Protein 5D1I (pdb70)

CATH classification: 2.60.120.10

B-factor: mean 28.15, std 14.49, range [7.66, 91.9]

Foldseek 3Di:
DLVLQLVLCCVDPVCVVPDSVLSSLQSVQWDKDKAAAFDWPDAFFAWDFKKKAWQAAKKWWWAQDPVGTDTDGMDGHSDMFPCNLPDGDTGHTIMGTRHTTMIIIGGSVSVVVSVD/DVQLVLLCVDPVCVPPDSVLSVLQVVVWDKDWAAAFDKPDAFFDKAFKKKAWQAAKKWWWAADPVGIGTDDIDGHSDMAPSSLVPTDGRHTIIGGNHTTIMTMGGNVSNVVSVVD

InterPro domains:
  IPR000595 Cyclic nucleotide-binding domain [PF00027] (35-120)
  IPR000595 Cyclic nucleotide-binding domain [PS50042] (15-134)
  IPR000595 Cyclic nucleotide-binding domain [SM00100] (15-132)
  IPR000595 Cyclic nucleotide-binding domain [cd00038] (15-128)
  IPR014710 RmlC-like jelly roll fold [G3DSA:2.60.120.10] (1-123)
  IPR018490 Cyclic nucleotide-binding domain superfamily [SSF51206] (9-145)
  IPR050397 Global Transcriptional Regulators in Environmental Response [PTHR24567] (14-134)

Secondary structure (DSSP, 8-state):
-HHHHHHHHTTSGGGTT--HHHHHHHHHHSEEEEEPTT-EEE-TT-EE-EEEEEEES-EEEEEEETTEEEEEEEE-TT-EE----SS-EE-SSEEEESS-EEEEEEEHHHHHHHT-/-HHHHHHTTSGGGTT--HHHHHHHHHHSEEEEEPTTEEEE-TT-EE-EEEEEEES-EEEEE--TT--EEEEEE-TT-EE----SS-EEPSSEEEESS-EEEEEEEHHHHHHHHT-

Radius of gyration: 17.45 Å; Cα contacts (8 Å, |Δi|>4): 545; chains: 2; bounding box: 30×38×61 Å

Organism: Brucella abortus biovar 1 (strain 9-941) (NCBI:txid262698)

Nearest PDB structures (foldseek):
  5d1i-assembly1_B  TM=9.848E-01  e=1.708E-21  Brucella abortus bv. 1 str. 9-941
  4qxk-assembly1_A  TM=8.312E-01  e=7.218E-12  Homo sapiens
  7t4v-assembly2_B  TM=8.704E-01  e=2.575E-11  Homo sapiens
  7ssb-assembly1_A  TM=8.606E-01  e=6.386E-11  Homo sapiens
  5kjy-assembly1_A  TM=8.326E-01  e=2.144E-10  Homo sapiens

Sequence (231 aa):
ALDDDIRILGTVGLFESFTPEQLRLLAFGAERLVLRAGRELFREGQSADCAYIIVTGTITLFHEGDEGRVTIRPVGPGAILGEALIAQTTRLTGAVADVETEVIRISRSIFRRILEDDDIRILGTVGLFESFTPEQLRLLAFGAERLVLRAGRELFREGQSADCAYIIVTGTITLFHEGDEGRVTIRPVGPGAILGEALIAQTTRLTGAVADVETEVIRISRSIFRRILEE

Structure (mmCIF, N/CA/C/O backbone):
data_5D1I
#
_entry.id   5D1I
#
_cell.length_a   56.096
_cell.length_b   82.911
_cell.length_c   103.918
_cell.angle_alpha   90.000
_cell.angle_beta   90.000
_cell.angle_gamma   90.000
#
_symmetry.space_group_name_H-M   'I 2 2 2'
#
loop_
_entity.id
_entity.type
_entity.pdbx_description
1 polymer 'Cyclic nucleotide-binding protein'
2 water water
#
loop_
_atom_site.group_PDB
_atom_site.id
_atom_site.type_symbol
_atom_site.label_atom_id
_atom_site.label_alt_id
_atom_site.label_comp_id
_atom_site.label_asym_id
_atom_site.label_entity_id
_atom_site.label_seq_id
_atom_site.pdbx_PDB_ins_code
_atom_site.Cartn_x
_atom_site.Cartn_y
_atom_site.Cartn_z
_atom_site.occupancy
_atom_site.B_iso_or_equiv
_atom_site.auth_seq_id
_atom_site.auth_comp_id
_atom_site.auth_asym_id
_atom_site.auth_atom_id
_atom_site.pdbx_PDB_model_num
ATOM 1 N N . ALA A 1 10 ? 27.633 56.076 29.183 1.00 32.54 2 ALA A N 1
ATOM 2 C CA . ALA A 1 10 ? 27.553 56.888 27.975 1.00 40.27 2 ALA A CA 1
ATOM 3 C C . ALA A 1 10 ? 26.175 56.793 27.328 1.00 44.53 2 ALA A C 1
ATOM 4 O O . ALA A 1 10 ? 25.525 55.749 27.385 1.00 39.89 2 ALA A O 1
ATOM 6 N N . LEU A 1 11 ? 25.741 57.891 26.716 1.00 46.08 3 LEU A N 1
ATOM 7 C CA . LEU A 1 11 ? 24.506 57.920 25.940 1.00 39.87 3 LEU A CA 1
ATOM 8 C C . LEU A 1 11 ? 24.521 56.850 24.853 1.00 38.47 3 LEU A C 1
ATOM 9 O O . LEU A 1 11 ? 23.510 56.188 24.602 1.00 36.10 3 LEU A O 1
ATOM 14 N N . ASP A 1 12 ? 25.680 56.683 24.221 1.00 31.82 4 ASP A N 1
ATOM 15 C CA . ASP A 1 12 ? 25.866 55.679 23.177 1.00 30.20 4 ASP A CA 1
ATOM 16 C C . ASP A 1 12 ? 25.648 54.270 23.720 1.00 28.33 4 ASP A C 1
ATOM 17 O O . ASP A 1 12 ? 25.130 53.395 23.021 1.00 29.39 4 ASP A O 1
ATOM 22 N N . ASP A 1 13 ? 26.055 54.055 24.966 1.00 25.40 5 ASP A N 1
ATOM 23 C CA . ASP A 1 13 ? 25.837 52.774 25.625 1.00 23.89 5 ASP A CA 1
ATOM 24 C C . ASP A 1 13 ? 24.349 52.576 25.901 1.00 22.13 5 ASP A C 1
ATOM 25 O O . ASP A 1 13 ? 23.807 51.487 25.691 1.00 24.09 5 ASP A O 1
ATOM 30 N N . ASP A 1 14 ? 23.697 53.638 26.370 1.00 22.28 6 ASP A N 1
ATOM 31 C CA . ASP A 1 14 ? 22.263 53.608 26.656 1.00 27.94 6 ASP A CA 1
ATOM 32 C C . ASP A 1 14 ? 21.454 53.230 25.424 1.00 25.77 6 ASP A C 1
ATOM 33 O O . ASP A 1 14 ? 20.592 52.352 25.478 1.00 31.53 6 ASP A O 1
ATOM 38 N N . ILE A 1 15 ? 21.736 53.907 24.317 1.00 18.43 7 ILE A N 1
ATOM 39 C CA . ILE A 1 15 ? 21.056 53.641 23.057 1.00 18.61 7 ILE A CA 1
ATOM 40 C C . ILE A 1 15 ? 21.209 52.179 22.637 1.00 25.55 7 ILE A C 1
ATOM 41 O O . ILE A 1 15 ? 20.231 51.533 22.262 1.00 22.23 7 ILE A O 1
ATOM 46 N N . ARG A 1 16 ? 22.428 51.653 22.717 1.00 32.26 8 ARG A N 1
ATOM 47 C CA . ARG A 1 16 ? 22.666 50.262 22.341 1.00 32.19 8 ARG A CA 1
ATOM 48 C C . ARG A 1 16 ? 21.856 49.314 23.216 1.00 25.89 8 ARG A C 1
ATOM 49 O O . ARG A 1 16 ? 21.231 48.379 22.717 1.00 22.21 8 ARG A O 1
ATOM 57 N N . ILE A 1 17 ? 21.867 49.566 24.521 1.00 13.18 9 ILE A N 1
ATOM 58 C CA . ILE A 1 17 ? 21.147 48.719 25.468 1.00 18.15 9 ILE A CA 1
ATOM 59 C C . ILE A 1 17 ? 19.644 48.757 25.206 1.00 18.10 9 ILE A C 1
ATOM 60 O O . ILE A 1 17 ? 18.993 47.715 25.129 1.00 15.62 9 ILE A O 1
ATOM 65 N N . LEU A 1 18 ? 19.102 49.961 25.057 1.00 12.77 10 LEU A N 1
ATOM 66 C CA . LEU A 1 18 ? 17.672 50.128 24.813 1.00 15.28 10 LEU A CA 1
ATOM 67 C C . LEU A 1 18 ? 17.251 49.469 23.506 1.00 18.61 10 LEU A C 1
ATOM 68 O O . LEU A 1 18 ? 16.117 49.017 23.369 1.00 18.88 10 LEU A O 1
ATOM 73 N N . GLY A 1 19 ? 18.175 49.412 22.552 1.00 20.30 11 GLY A N 1
ATOM 74 C CA . GLY A 1 19 ? 17.899 48.835 21.248 1.00 19.76 11 GLY A CA 1
ATOM 75 C C . GLY A 1 19 ? 17.760 47.322 21.243 1.00 18.51 11 GLY A C 1
ATOM 76 O O . GLY A 1 19 ? 17.333 46.744 20.248 1.00 21.81 11 GLY A O 1
ATOM 77 N N . THR A 1 20 ? 18.122 46.675 22.345 1.00 15.18 12 THR A N 1
ATOM 78 C CA . THR A 1 20 ? 17.976 45.225 22.454 1.00 12.10 12 THR A CA 1
ATOM 79 C C . THR A 1 20 ? 16.618 44.840 23.037 1.00 13.44 12 THR A C 1
ATOM 80 O O . THR A 1 20 ? 16.203 43.680 22.968 1.00 17.15 12 THR A O 1
ATOM 84 N N . VAL A 1 21 ? 15.932 45.814 23.619 1.00 9.90 13 VAL A N 1
ATOM 85 C CA . VAL A 1 21 ? 14.646 45.568 24.264 1.00 9.23 13 VAL A CA 1
ATOM 86 C C . VAL A 1 21 ? 13.568 45.269 23.227 1.00 11.87 13 VAL A C 1
ATOM 87 O O . VAL A 1 21 ? 13.426 45.996 22.252 1.00 11.34 13 VAL A O 1
ATOM 91 N N . GLY A 1 22 ? 12.823 44.186 23.436 1.00 14.03 14 GLY A N 1
ATOM 92 C CA . GLY A 1 22 ? 11.809 43.749 22.489 1.00 10.92 14 GLY A CA 1
ATOM 93 C C . GLY A 1 22 ? 10.814 44.819 22.081 1.00 11.33 14 GLY A C 1
ATOM 94 O O . GLY A 1 22 ? 10.482 44.960 20.901 1.00 10.97 14 GLY A O 1
ATOM 95 N N . LEU A 1 23 ? 10.344 45.588 23.054 1.00 13.73 15 LEU A N 1
ATOM 96 C CA . LEU A 1 23 ? 9.350 46.620 22.783 1.00 12.43 15 LEU A CA 1
ATOM 97 C C . LEU A 1 23 ? 9.924 47.768 21.949 1.00 15.46 15 LEU A C 1
ATOM 98 O O . LEU A 1 23 ? 9.186 48.454 21.247 1.00 16.26 15 LEU A O 1
ATOM 103 N N . PHE A 1 24 ? 11.239 47.970 22.021 1.00 10.57 16 PHE A N 1
ATOM 104 C CA . PHE A 1 24 ? 11.881 49.085 21.322 1.00 14.25 16 PHE A CA 1
ATOM 105 C C . PHE A 1 24 ? 12.568 48.616 20.046 1.00 22.61 16 PHE A C 1
ATOM 106 O O . PHE A 1 24 ? 13.274 49.392 19.399 1.00 17.14 16 PHE A O 1
ATOM 114 N N . GLU A 1 25 ? 12.342 47.350 19.693 1.00 16.18 17 GLU A N 1
ATOM 115 C CA . GLU A 1 25 ? 12.984 46.698 18.546 1.00 22.49 17 GLU A CA 1
ATOM 116 C C . GLU A 1 25 ? 12.968 47.503 17.249 1.00 24.47 17 GLU A C 1
ATOM 117 O O . GLU A 1 25 ? 13.993 47.635 16.583 1.00 24.07 17 GLU A O 1
ATOM 123 N N . SER A 1 26 ? 11.805 48.026 16.884 1.00 14.67 18 SER A N 1
ATOM 124 C CA . SER A 1 26 ? 11.647 48.665 15.582 1.00 22.95 18 SER A CA 1
ATOM 125 C C . SER A 1 26 ? 11.944 50.164 15.600 1.00 24.37 18 SER A C 1
ATOM 126 O O . SER A 1 26 ? 11.745 50.848 14.596 1.00 24.57 18 SER A O 1
ATOM 129 N N . PHE A 1 27 ? 12.419 50.671 16.733 1.00 21.38 19 PHE A N 1
ATOM 130 C CA . PHE A 1 27 ? 12.714 52.097 16.864 1.00 19.25 19 PHE A CA 1
ATOM 131 C C . PHE A 1 27 ? 13.881 52.517 15.973 1.00 17.99 19 PHE A C 1
ATOM 132 O O . PHE A 1 27 ? 14.878 51.804 15.854 1.00 17.92 19 PHE A O 1
ATOM 140 N N . THR A 1 28 ? 13.758 53.685 15.358 1.00 19.40 20 THR A N 1
ATOM 141 C CA . THR A 1 28 ? 14.869 54.280 14.626 1.00 22.12 20 THR A CA 1
ATOM 142 C C . THR A 1 28 ? 15.938 54.728 15.614 1.00 24.58 20 THR A C 1
ATOM 143 O O . THR A 1 28 ? 15.649 54.885 16.801 1.00 26.10 20 THR A O 1
ATOM 147 N N . PRO A 1 29 ? 17.178 54.934 15.138 1.00 26.52 21 PRO A N 1
ATOM 148 C CA . PRO A 1 29 ? 18.205 55.480 16.033 1.00 22.45 21 PRO A CA 1
ATOM 149 C C . PRO A 1 29 ? 17.781 56.813 16.658 1.00 24.19 21 PRO A C 1
ATOM 150 O O . PRO A 1 29 ? 18.134 57.098 17.806 1.00 23.56 21 PRO A O 1
ATOM 154 N N . GLU A 1 30 ? 17.017 57.607 15.914 1.00 27.09 22 GLU A N 1
ATOM 155 C CA . GLU A 1 30 ? 16.513 58.877 16.421 1.00 34.05 22 GLU A CA 1
ATOM 156 C C . GLU A 1 30 ? 15.519 58.657 17.561 1.00 26.57 22 GLU A C 1
ATOM 157 O O . GLU A 1 30 ? 15.534 59.386 18.553 1.00 26.73 22 GLU A O 1
ATOM 163 N N . GLN A 1 31 ? 14.662 57.650 17.419 1.00 21.36 23 GLN A N 1
ATOM 164 C CA . GLN A 1 31 ? 13.690 57.329 18.459 1.00 19.05 23 GLN A CA 1
ATOM 165 C C . GLN A 1 31 ? 14.365 56.801 19.717 1.00 17.77 23 GLN A C 1
ATOM 166 O O . GLN A 1 31 ? 13.974 57.153 20.835 1.00 18.71 23 GLN A O 1
ATOM 172 N N . LEU A 1 32 ? 15.372 55.949 19.534 1.00 17.26 24 LEU A N 1
ATOM 173 C CA . LEU A 1 32 ? 16.123 55.396 20.659 1.00 19.31 24 LEU A CA 1
ATOM 174 C C . LEU A 1 32 ? 16.831 56.503 21.432 1.00 16.64 24 LEU A C 1
ATOM 175 O O . LEU A 1 32 ? 16.928 56.456 22.659 1.00 15.84 24 LEU A O 1
ATOM 180 N N . ARG A 1 33 ? 17.323 57.495 20.699 1.00 18.15 25 ARG A N 1
ATOM 181 C CA . ARG A 1 33 ? 17.979 58.655 21.289 1.00 18.98 25 ARG A CA 1
ATOM 182 C C . ARG A 1 33 ? 17.008 59.453 22.157 1.00 21.31 25 ARG A C 1
ATOM 183 O O . ARG A 1 33 ? 17.329 59.812 23.292 1.00 19.70 25 ARG A O 1
ATOM 191 N N . LEU A 1 34 ? 15.829 59.738 21.609 1.00 21.14 26 LEU A N 1
ATOM 192 C CA . LEU A 1 34 ? 14.760 60.390 22.361 1.00 19.18 26 LEU A CA 1
ATOM 193 C C . LEU A 1 34 ? 14.464 59.630 23.643 1.00 17.64 26 LEU A C 1
ATOM 194 O O . LEU A 1 34 ? 14.329 60.217 24.718 1.00 17.72 26 LEU A O 1
ATOM 199 N N . LEU A 1 35 ? 14.365 58.312 23.509 1.00 16.43 27 LEU A N 1
ATOM 200 C CA . LEU A 1 35 ? 14.108 57.434 24.637 1.00 15.08 27 LEU A CA 1
ATOM 201 C C . LEU A 1 35 ? 15.215 57.526 25.678 1.00 17.93 27 LEU A C 1
ATOM 202 O O . LEU A 1 35 ? 14.949 57.595 26.877 1.00 16.67 27 LEU A O 1
ATOM 207 N N . ALA A 1 36 ? 16.460 57.529 25.215 1.00 15.34 28 ALA A N 1
ATOM 208 C CA . ALA A 1 36 ? 17.598 57.604 26.120 1.00 17.28 28 ALA A CA 1
ATOM 209 C C . ALA A 1 36 ? 17.614 58.941 26.855 1.00 16.37 28 ALA A C 1
ATOM 210 O O . ALA A 1 36 ? 17.961 59.000 28.032 1.00 16.34 28 ALA A O 1
ATOM 212 N N . PHE A 1 37 ? 17.216 60.005 26.164 1.00 17.50 29 PHE A N 1
ATOM 213 C CA . PHE A 1 37 ? 17.132 61.327 26.782 1.00 22.72 29 PHE A CA 1
ATOM 214 C C . PHE A 1 37 ? 15.947 61.437 27.741 1.00 22.08 29 PHE A C 1
ATOM 215 O O . PHE A 1 37 ? 16.039 62.082 28.784 1.00 18.85 29 PHE A O 1
ATOM 223 N N . GLY A 1 38 ? 14.833 60.808 27.381 1.00 17.53 30 GLY A N 1
ATOM 224 C CA . GLY A 1 38 ? 13.626 60.890 28.184 1.00 17.37 30 GLY A CA 1
ATOM 225 C C . GLY A 1 38 ? 13.711 60.017 29.417 1.00 25.08 30 GLY A C 1
ATOM 226 O O . GLY A 1 38 ? 12.999 60.228 30.398 1.00 22.07 30 GLY A O 1
ATOM 227 N N . ALA A 1 39 ? 14.597 59.030 29.359 1.00 15.43 31 ALA A N 1
ATOM 228 C CA . ALA A 1 39 ? 14.790 58.087 30.449 1.00 18.66 31 ALA A CA 1
ATOM 229 C C . ALA A 1 39 ? 15.332 58.760 31.703 1.00 21.88 31 ALA A C 1
ATOM 230 O O . ALA A 1 39 ? 15.996 59.791 31.626 1.00 21.08 31 ALA A O 1
ATOM 232 N N . GLU A 1 40 ? 15.042 58.169 32.857 1.00 17.42 32 GLU A N 1
ATOM 233 C CA . GLU A 1 40 ? 15.615 58.624 34.120 1.00 19.43 32 GLU A CA 1
ATOM 234 C C . GLU A 1 40 ? 16.658 57.624 34.611 1.00 23.30 32 GLU A C 1
ATOM 235 O O . GLU A 1 40 ? 16.406 56.419 34.642 1.00 25.59 32 GLU A O 1
ATOM 241 N N . ARG A 1 41 ? 17.831 58.127 34.984 1.00 19.41 33 ARG A N 1
ATOM 242 C CA . ARG A 1 41 ? 18.903 57.287 35.510 1.00 20.67 33 ARG A CA 1
ATOM 243 C C . ARG A 1 41 ? 18.829 57.191 37.027 1.00 22.20 33 ARG A C 1
ATOM 244 O O . ARG A 1 41 ? 18.752 58.207 37.713 1.00 18.97 33 ARG A O 1
ATOM 252 N N . LEU A 1 42 ? 18.864 55.971 37.552 1.00 17.43 34 LEU A N 1
ATOM 253 C CA . LEU A 1 42 ? 18.814 55.769 38.996 1.00 18.12 34 LEU A CA 1
ATOM 254 C C . LEU A 1 42 ? 19.982 54.925 39.477 1.00 19.41 34 LEU A C 1
ATOM 255 O O . LEU A 1 42 ? 20.298 53.896 38.886 1.00 17.98 34 LEU A O 1
ATOM 260 N N . VAL A 1 43 ? 20.621 55.361 40.556 1.00 18.39 35 VAL A N 1
ATOM 261 C CA . VAL A 1 43 ? 21.657 54.557 41.187 1.00 20.94 35 VAL A CA 1
ATOM 262 C C . VAL A 1 43 ? 21.092 53.897 42.438 1.00 26.63 35 VAL A C 1
ATOM 263 O O . VAL A 1 43 ? 20.668 54.576 43.373 1.00 27.85 35 VAL A O 1
ATOM 267 N N . LEU A 1 44 ? 21.078 52.568 42.438 1.00 18.29 36 LEU A N 1
ATOM 268 C CA . LEU A 1 44 ? 20.505 51.800 43.533 1.00 20.83 36 LEU A CA 1
ATOM 269 C C . LEU A 1 44 ? 21.594 51.242 44.431 1.00 23.84 36 LEU A C 1
ATOM 270 O O . LEU A 1 44 ? 22.456 50.493 43.973 1.00 26.49 36 LEU A O 1
ATOM 275 N N . ARG A 1 45 ? 21.556 51.604 45.708 1.00 21.55 37 ARG A N 1
ATOM 276 C CA . ARG A 1 45 ? 22.486 51.032 46.670 1.00 22.97 37 ARG A CA 1
ATOM 277 C C . ARG A 1 45 ? 22.164 49.560 46.898 1.00 22.60 37 ARG A C 1
ATOM 278 O O . ARG A 1 45 ? 21.044 49.118 46.656 1.00 21.63 37 ARG A O 1
ATOM 286 N N . ALA A 1 46 ? 23.153 48.802 47.354 1.00 23.54 38 ALA A N 1
AT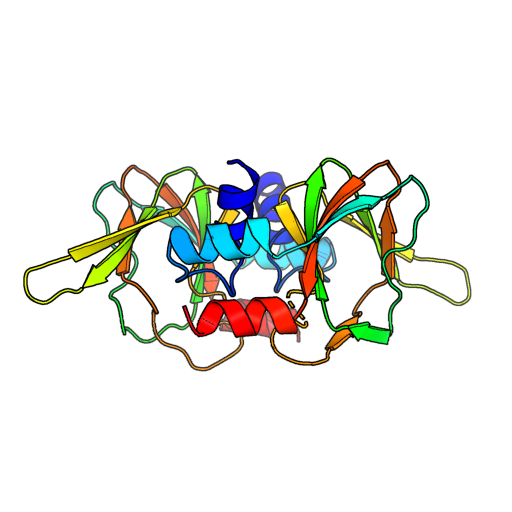OM 287 C CA . ALA A 1 46 ? 22.935 47.405 47.710 1.00 25.89 38 ALA A CA 1
ATOM 288 C C . ALA A 1 46 ? 21.845 47.296 48.771 1.00 24.49 38 ALA A C 1
ATOM 289 O O . ALA A 1 46 ? 21.839 48.043 49.751 1.00 26.07 38 ALA A O 1
ATOM 291 N N . GLY A 1 47 ? 20.910 46.378 48.561 1.00 23.63 39 GLY A N 1
ATOM 292 C CA . GLY A 1 47 ? 19.827 46.184 49.505 1.00 24.55 39 GLY A CA 1
ATOM 293 C C . GLY A 1 47 ? 18.601 47.033 49.225 1.00 24.16 39 GLY A C 1
ATOM 294 O O . GLY A 1 47 ? 17.566 46.848 49.862 1.00 27.13 39 GLY A O 1
ATOM 295 N N . ARG A 1 48 ? 18.699 47.963 48.278 1.00 22.82 40 ARG A N 1
ATOM 296 C CA . ARG A 1 48 ? 17.539 48.782 47.937 1.00 22.04 40 ARG A CA 1
ATOM 297 C C . ARG A 1 48 ? 16.519 48.011 47.114 1.00 25.29 40 ARG A C 1
ATOM 298 O O . ARG A 1 48 ? 16.861 47.316 46.154 1.00 19.19 40 ARG A O 1
ATOM 306 N N . GLU A 1 49 ? 15.256 48.148 47.488 1.00 21.60 41 GLU A N 1
ATOM 307 C CA . GLU A 1 49 ? 14.188 47.580 46.690 1.00 22.17 41 GLU A CA 1
ATOM 308 C C . GLU A 1 49 ? 13.638 48.610 45.732 1.00 23.41 41 GLU A C 1
ATOM 309 O O . GLU A 1 49 ? 13.390 49.761 46.100 1.00 25.53 41 GLU A O 1
ATOM 315 N N . LEU A 1 50 ? 13.464 48.178 44.491 1.00 23.69 42 LEU A N 1
ATOM 316 C CA . LEU A 1 50 ? 12.937 49.016 43.432 1.00 35.36 42 LEU A CA 1
ATOM 317 C C . LEU A 1 50 ? 11.429 49.170 43.593 1.00 34.92 42 LEU A C 1
ATOM 318 O O . LEU A 1 50 ? 10.878 50.257 43.427 1.00 40.58 42 LEU A O 1
ATOM 323 N N . PHE A 1 51 ? 10.774 48.067 43.932 1.00 35.60 43 PHE A N 1
ATOM 324 C CA . PHE A 1 51 ? 9.323 48.034 44.050 1.00 33.36 43 PHE A CA 1
ATOM 325 C C . PHE A 1 51 ? 8.866 46.812 44.833 1.00 30.38 43 PHE A C 1
ATOM 326 O O . PHE A 1 51 ? 9.628 45.864 45.015 1.00 28.08 43 PHE A O 1
ATOM 334 N N . ARG A 1 52 ? 7.613 46.826 45.275 1.00 30.06 44 ARG A N 1
ATOM 335 C CA . ARG A 1 52 ? 7.052 45.674 45.966 1.00 26.44 44 ARG A CA 1
ATOM 336 C C . ARG A 1 52 ? 6.243 44.816 45.001 1.00 28.86 44 ARG A C 1
ATOM 337 O O . ARG A 1 52 ? 5.588 45.331 44.100 1.00 22.27 44 ARG A O 1
ATOM 345 N N . GLU A 1 53 ? 6.318 43.503 45.184 1.00 23.33 45 GLU A N 1
ATOM 346 C CA . GLU A 1 53 ? 5.495 42.560 44.442 1.00 20.92 45 GLU A CA 1
ATOM 347 C C . GLU A 1 53 ? 4.014 42.917 44.568 1.00 26.83 45 GLU A C 1
ATOM 348 O O . GLU A 1 53 ? 3.519 43.150 45.669 1.00 20.49 45 GLU A O 1
ATOM 354 N N . GLY A 1 54 ? 3.313 42.977 43.439 1.00 19.89 46 GLY A N 1
ATOM 355 C CA . GLY A 1 54 ? 1.892 43.285 43.445 1.00 20.53 46 GLY A CA 1
ATOM 356 C C . GLY A 1 54 ? 1.585 44.771 43.403 1.00 20.42 46 GLY A C 1
ATOM 357 O O . GLY A 1 54 ? 0.427 45.170 43.308 1.00 23.68 46 GLY A O 1
ATOM 358 N N . GLN A 1 55 ? 2.625 45.592 43.472 1.00 18.58 47 GLN A N 1
ATOM 359 C CA . GLN A 1 55 ? 2.463 47.041 43.427 1.00 28.71 47 GLN A CA 1
ATOM 360 C C . GLN A 1 55 ? 2.083 47.482 42.018 1.00 34.95 47 GLN A C 1
ATOM 361 O O . GLN A 1 55 ? 2.506 46.869 41.038 1.00 28.73 47 GLN A O 1
ATOM 367 N N . SER A 1 56 ? 1.278 48.534 41.916 1.00 33.62 48 SER A N 1
ATOM 368 C CA . SER A 1 56 ? 0.905 49.065 40.612 1.00 23.19 48 SER A CA 1
ATOM 369 C C . SER A 1 56 ? 2.155 49.537 39.872 1.00 22.09 48 SER A C 1
ATOM 370 O O . SER A 1 56 ? 3.065 50.109 40.474 1.00 25.26 48 SER A O 1
ATOM 373 N N . ALA A 1 57 ? 2.202 49.280 38.569 1.00 20.54 49 ALA A N 1
ATOM 374 C CA . ALA A 1 57 ? 3.404 49.540 37.782 1.00 20.84 49 ALA A CA 1
ATOM 375 C C . ALA A 1 57 ? 3.126 50.467 36.602 1.00 21.78 49 ALA A C 1
ATOM 376 O O . ALA A 1 57 ? 2.256 50.187 35.781 1.00 19.97 49 ALA A O 1
ATOM 378 N N . ASP A 1 58 ? 3.874 51.565 36.517 1.00 20.32 50 ASP A N 1
ATOM 379 C CA . ASP A 1 58 ? 3.679 52.541 35.447 1.00 26.95 50 ASP A CA 1
ATOM 380 C C . ASP A 1 58 ? 4.979 52.839 34.711 1.00 25.36 50 ASP A C 1
ATOM 381 O O . ASP A 1 58 ? 5.076 53.816 33.966 1.00 26.03 50 ASP A O 1
ATOM 386 N N . CYS A 1 59 ? 5.984 52.001 34.930 1.00 17.61 51 CYS A N 1
ATOM 387 C CA . CYS A 1 59 ? 7.283 52.229 34.317 1.00 13.83 51 CYS A CA 1
ATOM 388 C C . CYS A 1 59 ? 8.094 50.954 34.263 1.00 12.88 51 CYS A C 1
ATOM 389 O O . CYS A 1 59 ? 7.836 50.010 35.010 1.00 13.89 51 CYS A O 1
ATOM 392 N N . ALA A 1 60 ? 9.084 50.944 33.378 1.00 13.05 52 ALA A N 1
ATOM 393 C CA . ALA A 1 60 ? 9.991 49.820 33.242 1.00 9.68 52 ALA A CA 1
ATOM 394 C C . ALA A 1 60 ? 11.396 50.237 33.634 1.00 11.85 52 ALA A C 1
ATOM 395 O O . ALA A 1 60 ? 11.779 51.398 33.478 1.00 13.29 52 ALA A O 1
ATOM 397 N N . TYR A 1 61 ? 12.155 49.281 34.151 1.00 10.48 53 TYR A N 1
ATOM 398 C CA . TYR A 1 61 ? 13.543 49.507 34.520 1.00 10.49 53 TYR A CA 1
ATOM 399 C C . TYR A 1 61 ? 14.442 48.615 33.685 1.00 16.32 53 TYR A C 1
ATOM 400 O O . TYR A 1 61 ? 14.199 47.417 33.574 1.00 14.53 53 TYR A O 1
ATOM 409 N N . ILE A 1 62 ? 15.487 49.195 33.106 1.00 10.57 54 ILE A N 1
ATOM 410 C CA . ILE A 1 62 ? 16.468 48.408 32.378 1.00 9.35 54 ILE A CA 1
ATOM 411 C C . ILE A 1 62 ? 17.791 48.506 33.113 1.00 9.93 54 ILE A C 1
ATOM 412 O O . ILE A 1 62 ? 18.254 49.604 33.422 1.00 12.15 54 ILE A O 1
ATOM 417 N N . ILE A 1 63 ? 18.386 47.358 33.415 1.00 9.93 55 ILE A N 1
ATOM 418 C CA . ILE A 1 63 ? 19.656 47.332 34.131 1.00 10.65 55 ILE A CA 1
ATOM 419 C C . ILE A 1 63 ? 20.812 47.670 33.203 1.00 15.45 55 ILE A C 1
ATOM 420 O O . ILE A 1 63 ? 20.943 47.087 32.128 1.00 11.08 55 ILE A O 1
ATOM 425 N N . VAL A 1 64 ? 21.640 48.619 33.625 1.00 14.19 56 VAL A N 1
ATOM 426 C CA . VAL A 1 64 ? 22.852 48.966 32.898 1.00 16.00 56 VAL A CA 1
ATOM 427 C C . VAL A 1 64 ? 24.050 48.256 33.519 1.00 19.77 56 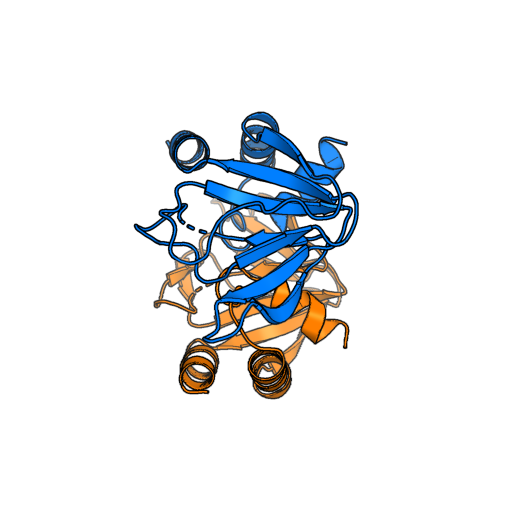VAL A C 1
ATOM 428 O O . VAL A 1 64 ? 24.753 47.500 32.851 1.00 17.83 56 VAL A O 1
ATOM 432 N N . THR A 1 65 ? 24.281 48.507 34.803 1.00 16.41 57 THR A N 1
ATOM 433 C CA . THR A 1 65 ? 25.310 47.787 35.545 1.00 17.60 57 THR A CA 1
ATOM 434 C C . THR A 1 65 ? 24.751 47.316 36.883 1.00 20.67 57 THR A C 1
ATOM 435 O O . THR A 1 65 ? 23.872 47.959 37.450 1.00 15.29 57 THR A O 1
ATOM 439 N N . GLY A 1 66 ? 25.258 46.193 37.381 1.00 19.62 58 GLY A N 1
ATOM 440 C CA . GLY A 1 66 ? 24.861 45.702 38.689 1.00 17.19 58 GLY A CA 1
ATOM 441 C C . GLY A 1 66 ? 24.069 44.410 38.650 1.00 20.42 58 GLY A C 1
ATOM 442 O O . GLY A 1 66 ? 23.927 43.781 37.600 1.00 19.36 58 GLY A O 1
ATOM 443 N N . THR A 1 67 ? 23.552 44.012 39.808 1.00 15.65 59 THR A N 1
ATOM 444 C CA . THR A 1 67 ? 22.808 42.765 39.925 1.00 15.22 59 THR A CA 1
ATOM 445 C C . THR A 1 67 ? 21.584 42.947 40.812 1.00 16.97 59 THR A C 1
ATOM 446 O O . THR A 1 67 ? 21.664 43.523 41.903 1.00 16.13 59 THR A O 1
ATOM 450 N N . ILE A 1 68 ? 20.456 42.441 40.335 1.00 14.24 60 ILE A N 1
ATOM 451 C CA . ILE A 1 68 ? 19.200 42.516 41.055 1.00 14.27 60 ILE A CA 1
ATOM 452 C C . ILE A 1 68 ? 18.637 41.113 41.238 1.00 18.71 60 ILE A C 1
ATOM 453 O O . ILE A 1 68 ? 18.554 40.344 40.282 1.00 18.30 60 ILE A O 1
ATOM 458 N N . THR A 1 69 ? 18.274 40.773 42.469 1.00 15.48 61 THR A N 1
ATOM 459 C CA . THR A 1 69 ? 17.611 39.504 42.732 1.00 15.82 61 THR A CA 1
ATOM 460 C C . THR A 1 69 ? 16.096 39.658 42.653 1.00 16.39 61 THR A C 1
ATOM 461 O O . THR A 1 69 ? 15.515 40.520 43.317 1.00 15.97 61 THR A O 1
ATOM 465 N N . LEU A 1 70 ? 15.467 38.832 41.821 1.00 14.54 62 LEU A N 1
ATOM 466 C CA . LEU A 1 70 ? 14.014 38.774 41.733 1.00 14.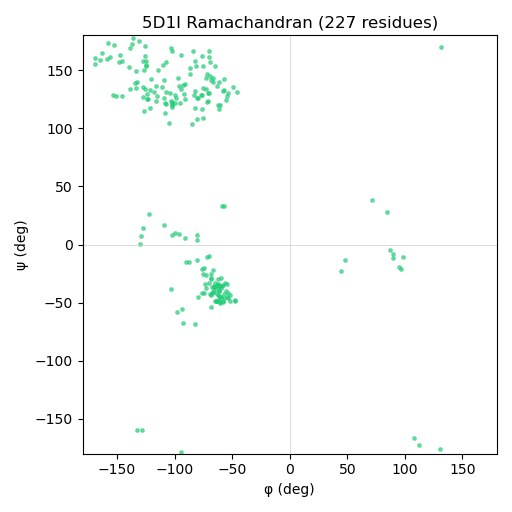24 62 LEU A CA 1
ATOM 467 C C . LEU A 1 70 ? 13.499 37.734 42.711 1.00 15.50 62 LEU A C 1
ATOM 468 O O . LEU A 1 70 ? 14.073 36.654 42.827 1.00 18.20 62 LEU A O 1
ATOM 473 N N . PHE A 1 71 ? 12.416 38.045 43.413 1.00 16.09 63 PHE A N 1
ATOM 474 C CA . PHE A 1 71 ? 11.918 37.130 44.431 1.00 17.58 63 PHE A CA 1
ATOM 475 C C . PHE A 1 71 ? 10.402 37.179 44.576 1.00 17.83 63 PHE A C 1
ATOM 476 O O . PHE A 1 71 ? 9.752 38.116 44.114 1.00 17.05 63 PHE A O 1
ATOM 484 N N . HIS A 1 72 ? 9.848 36.152 45.213 1.00 19.10 64 HIS A N 1
ATOM 485 C CA . HIS A 1 72 ? 8.436 36.137 45.569 1.00 19.82 64 HIS A CA 1
ATOM 486 C C . HIS A 1 72 ? 8.291 36.282 47.074 1.00 21.84 64 HIS A C 1
ATOM 487 O O . HIS A 1 72 ? 9.083 35.724 47.828 1.00 27.62 64 HIS A O 1
ATOM 494 N N . GLU A 1 73 ? 7.285 37.032 47.508 1.00 22.76 65 GLU A N 1
ATOM 495 C CA . GLU A 1 73 ? 7.025 37.187 48.933 1.00 32.75 65 GLU A CA 1
ATOM 496 C C . GLU A 1 73 ? 6.268 35.966 49.454 1.00 38.33 65 GLU A C 1
ATOM 497 O O . GLU A 1 73 ? 5.089 35.782 49.150 1.00 41.17 65 GLU A O 1
ATOM 503 N N . GLY A 1 74 ? 6.952 35.132 50.230 1.00 40.82 66 GLY A N 1
ATOM 504 C CA . GLY A 1 74 ? 6.376 33.887 50.710 1.00 39.32 66 GLY A CA 1
ATOM 505 C C . GLY A 1 74 ? 5.753 33.989 52.090 1.00 45.70 66 GLY A C 1
ATOM 506 O O . GLY A 1 74 ? 5.734 35.059 52.697 1.00 46.90 66 GLY A O 1
ATOM 507 N N . ASP A 1 75 ? 5.244 32.865 52.586 1.00 45.33 67 ASP A N 1
ATOM 508 C CA . ASP A 1 75 ? 4.569 32.828 53.879 1.00 59.09 67 ASP A CA 1
ATOM 509 C C . ASP A 1 75 ? 5.493 33.225 55.021 1.00 62.53 67 ASP A C 1
ATOM 510 O O . ASP A 1 75 ? 5.060 33.847 55.991 1.00 70.15 67 ASP A O 1
ATOM 515 N N . GLU A 1 76 ? 6.767 32.864 54.906 1.00 57.97 68 GLU A N 1
ATOM 516 C CA . GLU A 1 76 ? 7.727 33.140 55.971 1.00 60.25 68 GLU A CA 1
ATOM 517 C C . GLU A 1 76 ? 8.913 33.974 55.491 1.00 51.12 68 GLU A C 1
ATOM 518 O O . GLU A 1 76 ? 10.002 33.899 56.063 1.00 49.56 68 GLU A O 1
ATOM 524 N N . GLY A 1 77 ? 8.693 34.767 54.444 1.00 39.98 69 GLY A N 1
ATOM 525 C CA . GLY A 1 77 ? 9.707 35.680 53.951 1.00 33.35 69 GLY A CA 1
ATOM 526 C C . GLY A 1 77 ? 9.925 35.589 52.453 1.00 31.32 69 GLY A C 1
ATOM 527 O O . GLY A 1 77 ? 9.226 34.854 51.758 1.00 33.37 69 GLY A O 1
ATOM 528 N N . ARG A 1 78 ? 10.899 36.347 51.957 1.00 30.67 70 ARG A N 1
ATOM 529 C CA . ARG A 1 78 ? 11.274 36.304 50.549 1.00 26.83 70 ARG A CA 1
ATOM 530 C C . ARG A 1 78 ? 11.677 34.907 50.090 1.00 26.59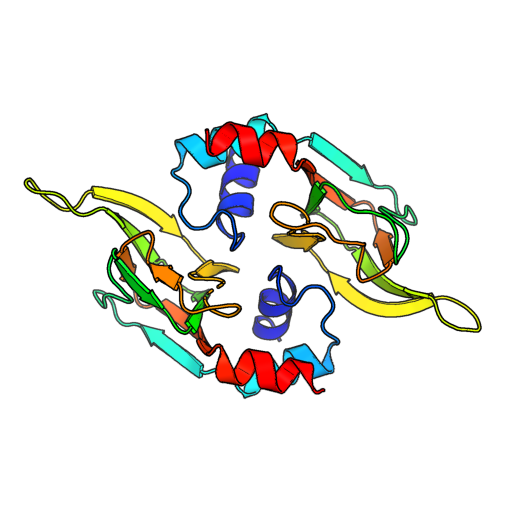 70 ARG A C 1
ATOM 531 O O . ARG A 1 78 ? 12.316 34.159 50.828 1.00 28.22 70 ARG A O 1
ATOM 539 N N . VAL A 1 79 ? 11.303 34.567 48.861 1.00 24.84 71 VAL A N 1
ATOM 540 C CA . VAL A 1 79 ? 11.801 33.361 48.215 1.00 24.55 71 VAL A CA 1
ATOM 541 C C . VAL A 1 79 ? 12.396 33.743 46.862 1.00 25.80 71 VAL A C 1
ATOM 542 O O . VAL A 1 79 ? 11.693 34.217 45.967 1.00 23.99 71 VAL A O 1
ATOM 546 N N . THR A 1 80 ? 13.702 33.546 46.732 1.00 22.88 72 THR A N 1
ATOM 547 C CA . THR A 1 80 ? 14.442 33.968 45.552 1.00 20.68 72 THR A CA 1
ATOM 548 C C . THR A 1 80 ? 13.984 33.242 44.290 1.00 26.70 72 THR A C 1
ATOM 549 O O . THR A 1 80 ? 13.755 32.033 44.304 1.00 25.89 72 THR A O 1
ATOM 553 N N . ILE A 1 81 ? 13.827 33.994 43.205 1.00 17.82 73 ILE A N 1
ATOM 554 C CA . ILE A 1 81 ? 13.570 33.408 41.896 1.00 20.14 73 ILE A CA 1
ATOM 555 C C . ILE A 1 81 ? 14.885 33.197 41.159 1.00 19.54 73 ILE A C 1
ATOM 556 O O . ILE A 1 81 ? 15.313 32.064 40.942 1.00 19.79 73 ILE A O 1
ATOM 561 N N . ARG A 1 82 ? 15.524 34.306 40.795 1.00 17.22 74 ARG A N 1
ATOM 562 C CA . ARG A 1 82 ? 16.782 34.289 40.057 1.00 18.58 74 ARG A CA 1
ATOM 563 C C . ARG A 1 82 ? 17.377 35.695 40.046 1.00 20.69 74 ARG A C 1
ATOM 564 O O . ARG A 1 82 ? 16.664 36.666 40.286 1.00 21.00 74 ARG A O 1
ATOM 572 N N . PRO A 1 83 ? 18.685 35.812 39.775 1.00 16.20 75 PRO A N 1
ATOM 573 C CA . PRO A 1 83 ? 19.280 37.145 39.612 1.00 14.51 75 PRO A CA 1
ATOM 574 C C . PRO A 1 83 ? 19.172 37.667 38.177 1.00 21.83 75 PRO A C 1
ATOM 575 O O . PRO A 1 83 ? 19.126 36.872 37.240 1.00 18.78 75 PRO A O 1
ATOM 579 N N . VAL A 1 84 ? 19.119 38.986 38.010 1.00 16.34 76 VAL A N 1
ATOM 580 C CA . VAL A 1 84 ? 19.173 39.589 36.678 1.00 11.72 76 VAL A CA 1
ATOM 581 C C . VAL A 1 84 ? 20.273 40.642 36.616 1.00 17.33 76 VAL A C 1
ATOM 582 O O . VAL A 1 84 ? 20.596 41.278 37.623 1.00 13.45 76 VAL A O 1
ATOM 586 N N . GLY A 1 85 ? 20.849 40.820 35.431 1.00 11.69 77 GLY A N 1
ATOM 587 C CA . GLY A 1 85 ? 21.964 41.733 35.255 1.00 14.98 77 GLY A CA 1
ATOM 588 C C . GLY A 1 85 ? 21.785 42.637 34.052 1.00 12.91 77 GLY A C 1
ATOM 589 O O . GLY A 1 85 ? 20.668 42.813 33.576 1.00 13.72 77 GLY A O 1
ATOM 590 N N . PRO A 1 86 ? 22.891 43.210 33.553 1.00 12.55 78 PRO A N 1
ATOM 591 C CA . PRO A 1 86 ? 22.870 44.164 32.438 1.00 11.98 78 PRO A CA 1
ATOM 592 C C . PRO A 1 86 ? 21.991 43.701 31.278 1.00 13.15 78 PRO A C 1
ATOM 593 O O . PRO A 1 86 ? 22.081 42.549 30.848 1.00 17.15 78 PRO A O 1
ATOM 597 N N . GLY A 1 87 ? 21.121 44.588 30.808 1.00 12.86 79 GLY A N 1
ATOM 598 C CA . GLY A 1 87 ? 20.258 44.279 29.686 1.00 15.57 79 GLY A CA 1
ATOM 599 C C . GLY A 1 87 ? 18.872 43.810 30.077 1.00 13.52 79 GLY A C 1
ATOM 600 O O . GLY A 1 87 ? 17.945 43.885 29.274 1.00 13.74 79 GLY A O 1
ATOM 601 N N . ALA A 1 88 ? 18.717 43.321 31.304 1.00 9.28 80 ALA A N 1
ATOM 602 C CA . ALA A 1 88 ? 17.412 42.833 31.742 1.00 10.26 80 ALA A CA 1
ATOM 603 C C . ALA A 1 88 ? 16.446 43.994 31.879 1.00 9.80 80 ALA A C 1
ATOM 604 O O . ALA A 1 88 ? 16.828 45.079 32.314 1.00 10.74 80 ALA A O 1
ATOM 606 N N . ILE A 1 89 ? 15.194 43.771 31.496 1.00 9.70 81 ILE A N 1
ATOM 607 C CA . ILE A 1 89 ? 14.171 44.782 31.682 1.00 10.31 81 ILE A CA 1
ATOM 608 C C . ILE A 1 89 ? 13.110 44.273 32.649 1.00 15.58 81 ILE A C 1
ATOM 609 O O . ILE A 1 89 ? 12.687 43.114 32.583 1.00 12.67 81 ILE A O 1
ATOM 614 N N . LEU A 1 90 ? 12.710 45.139 33.570 1.00 8.39 82 LEU A N 1
ATOM 615 C CA . LEU A 1 90 ? 11.674 44.808 34.530 1.00 8.68 82 LEU A CA 1
ATOM 616 C C . LEU A 1 90 ? 10.463 45.713 34.321 1.00 14.95 82 LEU A C 1
ATOM 617 O O . LEU A 1 90 ? 10.586 46.935 34.354 1.00 16.89 82 LEU A O 1
ATOM 622 N N . GLY A 1 91 ? 9.300 45.111 34.105 1.00 9.82 83 GLY A N 1
ATOM 623 C CA . GLY A 1 91 ? 8.072 45.865 33.930 1.00 9.08 83 GLY A CA 1
ATOM 624 C C . GLY A 1 91 ? 7.836 46.361 32.515 1.00 13.14 83 GLY A C 1
ATOM 625 O O . GLY A 1 91 ? 7.173 47.379 32.319 1.00 10.25 83 GLY A O 1
ATOM 626 N N . GLU A 1 92 ? 8.362 45.644 31.525 1.00 13.48 84 GLU A N 1
ATOM 627 C CA . GLU A 1 92 ? 8.170 46.033 30.128 1.00 10.49 84 GLU A CA 1
ATOM 628 C C . GLU A 1 92 ? 6.690 46.123 29.766 1.00 15.33 84 GLU A C 1
ATOM 629 O O . GLU A 1 92 ? 6.278 47.016 29.027 1.00 15.29 84 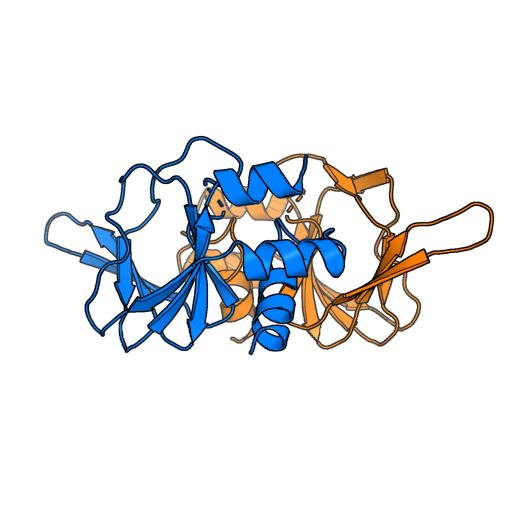GLU A O 1
ATOM 643 N N . ALA A 1 94 ? 4.286 46.989 31.587 1.00 10.01 86 ALA A N 1
ATOM 644 C CA . ALA A 1 94 ? 3.652 48.156 32.194 1.00 10.84 86 ALA A CA 1
ATOM 645 C C . ALA A 1 94 ? 3.552 49.306 31.199 1.00 11.13 86 ALA A C 1
ATOM 646 O O . ALA A 1 94 ? 2.706 50.181 31.343 1.00 14.21 86 ALA A O 1
ATOM 648 N N . LEU A 1 95 ? 4.412 49.288 30.185 1.00 10.57 87 LEU A N 1
ATOM 649 C CA . LEU A 1 95 ? 4.463 50.359 29.196 1.00 16.27 87 LEU A CA 1
ATOM 650 C C . LEU A 1 95 ? 3.293 50.301 28.225 1.00 17.87 87 LEU A C 1
ATOM 651 O O . LEU A 1 95 ? 2.969 51.299 27.576 1.00 20.17 87 LEU A O 1
ATOM 656 N N . ILE A 1 96 ? 2.659 49.135 28.116 1.00 14.97 88 ILE A N 1
ATOM 657 C CA . ILE A 1 96 ? 1.617 48.943 27.109 1.00 17.47 88 ILE A CA 1
ATOM 658 C C . ILE A 1 96 ? 0.322 48.350 27.652 1.00 16.43 88 ILE A C 1
ATOM 659 O O . ILE A 1 96 ? -0.620 48.130 26.894 1.00 14.48 88 ILE A O 1
ATOM 664 N N . ALA A 1 97 ? 0.271 48.086 28.954 1.00 12.43 89 ALA A N 1
ATOM 665 C CA . ALA A 1 97 ? -0.923 47.497 29.551 1.00 13.12 89 ALA A CA 1
ATOM 666 C C . ALA A 1 97 ? -1.015 47.810 31.036 1.00 13.49 89 ALA A C 1
ATOM 667 O O . ALA A 1 97 ? -0.025 48.181 31.660 1.00 15.81 89 ALA A O 1
ATOM 669 N N . GLN A 1 98 ? -2.210 47.674 31.599 1.00 14.55 90 GLN A N 1
ATOM 670 C CA . GLN A 1 98 ? -2.378 47.886 33.031 1.00 19.31 90 GLN A CA 1
ATOM 671 C C . GLN A 1 98 ? -1.832 46.665 33.760 1.00 18.63 90 GLN A C 1
ATOM 672 O O . GLN A 1 98 ? -2.324 45.554 33.577 1.00 21.88 90 GLN A O 1
ATOM 678 N N . THR A 1 99 ? -0.782 46.861 34.553 1.00 17.55 91 THR A N 1
ATOM 679 C CA . THR A 1 99 ? -0.101 45.733 35.182 1.00 18.14 91 THR A CA 1
ATOM 680 C C . THR A 1 99 ? 0.296 46.013 36.625 1.00 16.50 91 THR A C 1
ATOM 681 O O . THR A 1 99 ? 0.234 47.144 37.097 1.00 17.74 91 THR A O 1
ATOM 685 N N . THR A 1 100 ? 0.707 44.956 37.315 1.00 21.16 92 THR A N 1
ATOM 686 C CA . THR A 1 100 ? 1.293 45.071 38.643 1.00 23.28 92 THR A CA 1
ATOM 687 C C . THR A 1 100 ? 2.620 44.331 38.628 1.00 20.54 92 THR A C 1
ATOM 688 O O . THR A 1 100 ? 2.835 43.464 37.784 1.00 22.32 92 THR A O 1
ATOM 692 N N . ARG A 1 101 ? 3.508 44.677 39.553 1.00 17.03 93 ARG A N 1
ATOM 693 C CA . ARG A 1 101 ? 4.818 44.041 39.633 1.00 15.44 93 ARG A CA 1
ATOM 694 C C . ARG A 1 101 ? 4.694 42.543 39.895 1.00 16.48 93 ARG A C 1
ATOM 695 O O . ARG A 1 101 ? 4.186 42.126 40.937 1.00 15.28 93 ARG A O 1
ATOM 703 N N . LEU A 1 102 ? 5.157 41.739 38.941 1.00 12.64 94 LEU A N 1
ATOM 704 C CA . LEU A 1 102 ? 5.035 40.287 39.029 1.00 15.68 94 LEU A CA 1
ATOM 705 C C . LEU A 1 102 ? 5.898 39.684 40.132 1.00 13.58 94 LEU A C 1
ATOM 706 O O . LEU A 1 102 ? 5.578 38.626 40.677 1.00 20.32 94 LEU A O 1
ATOM 711 N N . THR A 1 103 ? 7.006 40.344 40.444 1.00 13.59 95 THR A N 1
ATOM 712 C CA . THR A 1 103 ? 7.911 39.865 41.486 1.00 14.17 95 THR A CA 1
ATOM 713 C C . THR A 1 103 ? 8.382 41.012 42.363 1.00 14.75 95 THR A C 1
ATOM 714 O O . THR A 1 103 ? 8.130 42.178 42.065 1.00 21.14 95 THR A O 1
ATOM 718 N N . GLY A 1 104 ? 9.079 40.676 43.441 1.00 15.80 96 GLY A N 1
ATOM 719 C CA . GLY A 1 104 ? 9.847 41.668 44.167 1.00 16.36 96 GLY A CA 1
ATOM 720 C C . GLY A 1 104 ? 11.183 41.804 43.462 1.00 15.41 96 GLY A C 1
ATOM 721 O O . GLY A 1 104 ? 11.526 40.977 42.617 1.00 15.32 96 GLY A O 1
ATOM 722 N N . ALA A 1 105 ? 11.930 42.850 43.791 1.00 15.63 97 ALA A N 1
ATOM 723 C CA . ALA A 1 105 ? 13.251 43.066 43.212 1.00 14.98 97 ALA A CA 1
ATOM 724 C C . ALA A 1 105 ? 14.113 43.876 44.165 1.00 16.06 97 ALA A C 1
ATOM 725 O O . ALA A 1 105 ? 13.697 44.931 44.633 1.00 16.62 97 ALA A O 1
ATOM 727 N N . VAL A 1 106 ? 15.312 43.378 44.448 1.00 16.53 98 VAL A N 1
ATOM 728 C CA . VAL A 1 106 ? 16.248 44.072 45.322 1.00 17.72 98 VAL A CA 1
ATOM 729 C C . VAL A 1 106 ? 17.641 44.074 44.698 1.00 17.32 98 VAL A C 1
ATOM 730 O O . VAL A 1 106 ? 18.070 43.081 44.111 1.00 16.82 98 VAL A O 1
ATOM 734 N N . ALA A 1 107 ? 18.334 45.203 44.802 1.00 17.68 99 ALA A N 1
ATOM 735 C CA . ALA A 1 107 ? 19.704 45.298 44.317 1.00 17.64 99 ALA A CA 1
ATOM 736 C C . ALA A 1 107 ? 20.642 44.517 45.225 1.00 19.06 99 ALA A C 1
ATOM 737 O O . ALA A 1 107 ? 20.703 44.778 46.425 1.00 20.56 99 ALA A O 1
ATOM 739 N N . ASP A 1 108 ? 21.365 43.559 44.652 1.00 18.78 100 ASP A N 1
ATOM 740 C CA . ASP A 1 108 ? 22.361 42.793 45.399 1.00 20.26 100 ASP A CA 1
ATOM 741 C C . ASP A 1 108 ? 23.600 43.632 45.653 1.00 22.94 100 ASP A C 1
ATOM 742 O O . ASP A 1 108 ? 24.191 43.587 46.728 1.00 22.97 100 ASP A O 1
ATOM 747 N N . VAL A 1 109 ? 24.001 44.381 44.635 1.00 23.06 101 VAL A N 1
ATOM 748 C CA . VAL A 1 109 ? 25.140 45.282 44.727 1.00 21.20 101 VAL A CA 1
ATOM 749 C C . VAL A 1 109 ? 24.705 46.632 44.181 1.00 20.38 101 VAL A C 1
ATOM 750 O O . VAL A 1 109 ? 23.578 46.760 43.692 1.00 19.12 101 VAL A O 1
ATOM 754 N N . GLU A 1 110 ? 25.578 47.634 44.261 1.00 22.59 102 GLU A N 1
ATOM 755 C CA . GLU A 1 110 ? 25.258 48.931 43.674 1.00 20.64 102 GLU A CA 1
ATOM 756 C C . GLU A 1 110 ? 24.910 48.733 42.207 1.00 18.93 102 GLU A C 1
ATOM 757 O O . GLU A 1 110 ? 25.687 48.157 41.450 1.00 21.70 102 GLU A O 1
ATOM 763 N N . THR A 1 111 ? 23.725 49.193 41.826 1.00 17.91 103 THR A N 1
ATOM 764 C CA . THR A 1 111 ? 23.155 48.879 40.521 1.00 17.47 103 THR A CA 1
ATOM 765 C C . THR A 1 111 ? 22.605 50.132 39.856 1.00 23.66 103 THR A C 1
ATOM 766 O O . THR A 1 111 ? 21.928 50.941 40.493 1.00 23.91 103 THR A O 1
ATOM 770 N N . GLU A 1 112 ? 22.910 50.294 38.575 1.00 20.38 104 GLU A N 1
ATOM 771 C CA . GLU A 1 112 ? 22.426 51.438 37.825 1.00 14.99 104 GLU A CA 1
ATOM 772 C C . GLU A 1 112 ? 21.382 51.002 36.821 1.00 14.83 104 GLU A C 1
ATOM 773 O O . GLU A 1 112 ? 21.615 50.094 36.020 1.00 16.21 104 GLU A O 1
ATOM 779 N N . VAL A 1 113 ? 20.223 51.646 36.875 1.00 14.23 105 VAL A N 1
ATOM 780 C CA . VAL A 1 113 ? 19.122 51.296 35.994 1.00 12.42 105 VAL A CA 1
ATOM 781 C C . VAL A 1 113 ? 18.624 52.504 35.213 1.00 13.51 105 VAL A C 1
ATOM 782 O O . VAL A 1 113 ? 18.776 53.649 35.637 1.00 19.94 105 VAL A O 1
ATOM 786 N N . ILE A 1 114 ? 18.034 52.224 34.061 1.00 13.54 106 ILE A N 1
ATOM 787 C CA . ILE A 1 114 ? 17.358 53.225 33.257 1.00 17.25 106 ILE A CA 1
ATOM 788 C C . ILE A 1 114 ? 15.858 53.075 33.472 1.00 17.02 106 ILE A C 1
ATOM 789 O O . ILE A 1 114 ? 15.312 51.996 33.251 1.00 14.01 106 ILE A O 1
ATOM 794 N N . ARG A 1 115 ? 15.193 54.135 33.923 1.00 13.81 107 ARG A N 1
ATOM 795 C CA . ARG A 1 115 ? 13.753 54.067 34.140 1.00 14.44 107 ARG A CA 1
ATOM 796 C C . ARG A 1 115 ? 12.983 54.698 32.990 1.00 15.85 107 ARG A C 1
ATOM 797 O O . ARG A 1 115 ? 13.168 55.872 32.675 1.00 17.38 107 ARG A O 1
ATOM 805 N N . ILE A 1 116 ? 12.116 53.909 32.370 1.00 17.24 108 ILE A N 1
ATOM 806 C CA . ILE A 1 116 ? 11.287 54.395 31.280 1.00 14.14 108 ILE A CA 1
ATOM 807 C C . ILE A 1 116 ? 9.855 54.505 31.756 1.00 15.95 108 ILE A C 1
ATOM 808 O O . ILE A 1 116 ? 9.220 53.495 32.052 1.00 19.20 108 ILE A O 1
ATOM 813 N N . SER A 1 117 ? 9.345 55.727 31.847 1.00 13.00 109 SER A N 1
ATOM 814 C CA . SER A 1 117 ? 7.950 55.911 32.211 1.00 13.57 109 SER A CA 1
ATOM 815 C C . SER A 1 117 ? 7.041 55.566 31.041 1.00 20.18 109 SER A C 1
ATOM 816 O O . SER A 1 117 ? 7.435 55.654 29.874 1.00 19.36 109 SER A O 1
ATOM 819 N N . ARG A 1 118 ? 5.818 55.169 31.360 1.00 13.60 110 ARG A N 1
ATOM 820 C CA . ARG A 1 118 ? 4.813 54.942 30.339 1.00 19.93 110 ARG A CA 1
ATOM 821 C C . ARG A 1 118 ? 4.609 56.212 29.510 1.00 14.84 110 ARG A C 1
ATOM 822 O O . ARG A 1 118 ? 4.525 56.155 28.281 1.00 18.25 110 ARG A O 1
ATOM 830 N N . SER A 1 119 ? 4.566 57.359 30.182 1.00 15.89 111 SER A N 1
ATOM 831 C CA . SER A 1 119 ? 4.315 58.632 29.505 1.00 21.90 111 SER A CA 1
ATOM 832 C C . SER A 1 119 ? 5.390 58.982 28.469 1.00 24.73 111 SER A C 1
ATOM 833 O O . SER A 1 119 ? 5.073 59.482 27.389 1.00 17.86 111 SER A O 1
ATOM 836 N N . ILE A 1 120 ? 6.653 58.720 28.793 1.00 18.18 112 ILE A 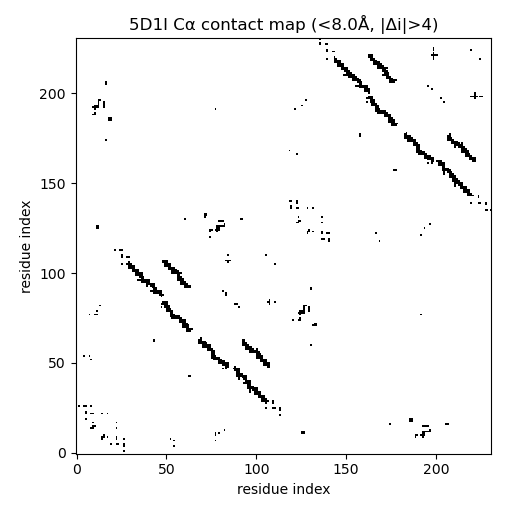N 1
ATOM 837 C CA . ILE A 1 120 ? 7.739 58.984 27.856 1.00 16.25 112 ILE A CA 1
ATOM 838 C C . ILE A 1 120 ? 7.596 58.094 26.635 1.00 15.66 112 ILE A C 1
ATOM 839 O O . ILE A 1 120 ? 7.666 58.564 25.500 1.00 19.72 112 ILE A O 1
ATOM 844 N N . PHE A 1 121 ? 7.388 56.804 26.880 1.00 18.19 113 PHE A N 1
ATOM 845 C CA . PHE A 1 121 ? 7.183 55.837 25.812 1.00 16.01 113 PHE A CA 1
ATOM 846 C C . PHE A 1 121 ? 6.052 56.272 24.890 1.00 15.06 113 PHE A C 1
ATOM 847 O O . PHE A 1 121 ? 6.184 56.229 23.665 1.00 18.42 113 PHE A O 1
ATOM 855 N N . ARG A 1 122 ? 4.950 56.714 25.488 1.00 15.70 114 ARG A N 1
ATOM 856 C CA . ARG A 1 122 ? 3.785 57.156 24.728 1.00 19.11 114 ARG A CA 1
ATOM 857 C C . ARG A 1 122 ? 4.093 58.367 23.846 1.00 22.70 114 ARG A C 1
ATOM 858 O O . ARG A 1 122 ? 3.677 58.417 22.686 1.00 20.76 114 ARG A O 1
ATOM 866 N N . ARG A 1 123 ? 4.814 59.341 24.401 1.00 22.65 115 ARG A N 1
ATOM 867 C CA . ARG A 1 123 ? 5.152 60.569 23.677 1.00 22.47 115 ARG A CA 1
ATOM 868 C C . ARG A 1 123 ? 5.970 60.280 22.424 1.00 25.94 115 ARG A C 1
ATOM 869 O O . ARG A 1 123 ? 5.819 60.948 21.404 1.00 26.60 115 ARG A O 1
ATOM 877 N N . ILE A 1 124 ? 6.844 59.285 22.506 1.00 24.16 116 ILE A N 1
ATOM 878 C CA . ILE A 1 124 ? 7.685 58.934 21.371 1.00 27.32 116 ILE A CA 1
ATOM 879 C C . ILE A 1 124 ? 6.846 58.364 20.231 1.00 32.33 116 ILE A C 1
ATOM 880 O O . ILE A 1 124 ? 7.104 58.636 19.062 1.00 34.49 116 ILE A O 1
ATOM 885 N N . LEU A 1 125 ? 5.820 57.598 20.576 1.00 32.48 117 LEU A N 1
AT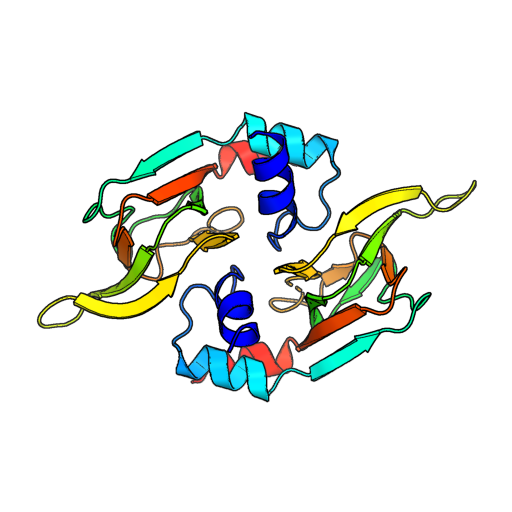OM 886 C CA . LEU A 1 125 ? 4.964 56.987 19.569 1.00 35.71 117 LEU A CA 1
ATOM 887 C C . LEU A 1 125 ? 3.929 57.970 19.022 1.00 46.89 117 LEU A C 1
ATOM 888 O O . LEU A 1 125 ? 3.084 57.601 18.208 1.00 52.89 117 LEU A O 1
ATOM 893 N N . GLU A 1 126 ? 4.002 59.219 19.471 1.00 48.18 118 GLU A N 1
ATOM 894 C CA . GLU A 1 126 ? 3.111 60.267 18.982 1.00 51.60 118 GLU A CA 1
ATOM 895 C C . GLU A 1 126 ? 3.879 61.360 18.240 1.00 47.44 118 GLU A C 1
ATOM 896 O O . GLU A 1 126 ? 4.925 61.106 17.641 1.00 48.77 118 GLU A O 1
ATOM 902 N N . ASP B 1 12 ? 24.764 28.134 29.005 1.00 56.49 4 ASP B N 1
ATOM 903 C CA . ASP B 1 12 ? 24.402 28.955 30.154 1.00 48.68 4 ASP B CA 1
ATOM 904 C C . ASP B 1 12 ? 24.127 30.401 29.757 1.00 42.94 4 ASP B C 1
ATOM 905 O O . ASP B 1 12 ? 23.277 31.065 30.351 1.00 42.44 4 ASP B O 1
ATOM 910 N N . ASP B 1 13 ? 24.847 30.890 28.754 1.00 31.96 5 ASP B N 1
ATOM 911 C CA . ASP B 1 13 ? 24.672 32.265 28.317 1.00 29.48 5 ASP B CA 1
ATOM 912 C C . ASP B 1 13 ? 23.307 32.461 27.672 1.00 29.06 5 ASP B C 1
ATOM 913 O O . ASP B 1 13 ? 22.743 33.552 27.723 1.00 24.66 5 ASP B O 1
ATOM 918 N N . ASP B 1 14 ? 22.779 31.401 27.068 1.00 28.51 6 ASP B N 1
ATOM 919 C CA . ASP B 1 14 ? 21.457 31.465 26.453 1.00 25.26 6 ASP B CA 1
ATOM 920 C C . ASP B 1 14 ? 20.395 31.676 27.523 1.00 25.59 6 ASP B C 1
ATOM 921 O O . ASP B 1 14 ? 19.450 32.435 27.324 1.00 25.37 6 ASP B O 1
ATOM 926 N N . ILE B 1 15 ? 20.567 31.010 28.660 1.00 18.76 7 ILE B N 1
ATOM 927 C CA . ILE B 1 15 ? 19.676 31.183 29.803 1.00 14.67 7 ILE B CA 1
ATOM 928 C C . ILE B 1 15 ? 19.688 32.631 30.272 1.00 19.41 7 ILE B C 1
ATOM 929 O O . ILE B 1 15 ? 18.642 33.220 30.551 1.00 20.37 7 ILE B O 1
ATOM 934 N N . ARG B 1 16 ? 20.885 33.200 30.361 1.00 15.68 8 ARG B N 1
ATOM 935 C CA . ARG B 1 16 ? 21.034 34.582 30.798 1.00 16.79 8 ARG B CA 1
ATOM 936 C C . ARG B 1 16 ? 20.314 35.521 29.843 1.00 16.53 8 ARG B C 1
ATOM 937 O O . ARG B 1 16 ? 19.559 36.399 30.264 1.00 11.75 8 ARG B O 1
ATOM 945 N N . ILE B 1 17 ? 20.539 35.331 28.549 1.00 13.07 9 ILE B N 1
ATOM 946 C CA . ILE B 1 17 ? 19.934 36.218 27.567 1.00 11.67 9 ILE B CA 1
ATOM 947 C C . ILE B 1 17 ? 18.409 36.098 27.587 1.00 10.92 9 ILE B C 1
ATOM 948 O O . ILE B 1 17 ? 17.703 37.109 27.525 1.00 18.49 9 ILE B O 1
ATOM 953 N N . LEU B 1 18 ? 17.903 34.872 27.691 1.00 11.25 10 LEU B N 1
ATOM 954 C CA . LEU B 1 18 ? 16.460 34.653 27.769 1.00 10.75 10 LEU B CA 1
ATOM 955 C C . LEU B 1 18 ? 15.856 35.376 28.972 1.00 10.08 10 LEU B C 1
ATOM 956 O O . LEU B 1 18 ? 14.741 35.893 28.905 1.00 10.51 10 LEU B O 1
ATOM 961 N N . GLY B 1 19 ? 16.610 35.426 30.063 1.00 13.67 11 GLY B N 1
ATOM 962 C CA . GLY B 1 19 ? 16.155 36.078 31.278 1.00 10.34 11 GLY B CA 1
ATOM 963 C C . GLY B 1 19 ? 16.063 37.596 31.187 1.00 14.46 11 GLY B C 1
ATOM 964 O O . GLY B 1 19 ? 15.523 38.232 32.090 1.00 15.24 11 GLY B O 1
ATOM 965 N N . THR B 1 20 ? 16.588 38.179 30.110 1.00 11.82 12 THR B N 1
ATOM 966 C CA . THR B 1 20 ? 16.509 39.627 29.917 1.00 13.39 12 THR B CA 1
ATOM 967 C C . THR B 1 20 ? 15.227 40.051 29.205 1.00 18.09 12 THR B C 1
ATOM 968 O O . THR B 1 20 ? 14.876 41.233 29.197 1.00 16.06 12 THR B O 1
ATOM 972 N N . VAL B 1 21 ? 14.543 39.089 28.594 1.00 13.03 13 VAL B N 1
ATOM 973 C CA . VAL B 1 21 ? 13.349 39.367 27.795 1.00 12.05 13 VAL B CA 1
ATOM 974 C C . VAL B 1 21 ? 12.149 39.740 28.656 1.00 10.92 13 VAL B C 1
ATOM 975 O O . VAL B 1 21 ? 11.859 39.077 29.649 1.00 13.57 13 VAL B O 1
ATOM 979 N N . GLY B 1 22 ? 11.446 40.796 28.257 1.00 13.46 14 GLY B N 1
ATOM 980 C CA . GLY B 1 22 ? 10.316 41.303 29.014 1.00 7.66 14 GLY B CA 1
ATOM 981 C C . GLY B 1 22 ? 9.260 40.279 29.386 1.00 11.88 14 GLY B C 1
ATOM 982 O O . GLY B 1 22 ? 8.850 40.198 30.546 1.00 10.02 14 GLY B O 1
ATOM 983 N N . LEU B 1 23 ? 8.820 39.491 28.411 1.00 8.05 15 LEU B N 1
ATOM 984 C CA . LEU B 1 23 ? 7.776 38.492 28.646 1.00 10.14 15 LEU B CA 1
ATOM 985 C C . LEU B 1 23 ? 8.231 37.366 29.573 1.00 10.79 15 LEU B C 1
ATOM 986 O O . LEU B 1 23 ? 7.402 36.682 30.175 1.00 11.13 15 LEU B O 1
ATOM 991 N N . PHE B 1 24 ? 9.542 37.169 29.671 1.00 8.57 16 PHE B N 1
ATOM 992 C CA . PHE B 1 24 ? 10.103 36.071 30.466 1.00 9.00 16 PHE B CA 1
ATOM 993 C C . PHE B 1 24 ? 10.580 36.580 31.823 1.00 13.53 16 PHE B C 1
ATOM 994 O O . PHE B 1 24 ? 11.257 35.860 32.558 1.00 11.88 16 PHE B O 1
ATOM 1002 N N . GLU B 1 25 ? 10.228 37.825 32.133 1.00 13.91 17 GLU B N 1
ATOM 1003 C CA . GLU B 1 25 ? 10.668 38.515 33.349 1.00 15.86 17 GLU B CA 1
ATOM 1004 C C . GLU B 1 25 ? 10.514 37.692 34.622 1.00 9.52 17 GLU B C 1
ATOM 1005 O O . GLU B 1 25 ? 11.441 37.606 35.429 1.00 19.09 17 GLU B O 1
ATOM 1011 N N . SER B 1 26 ? 9.340 37.095 34.797 1.00 9.89 18 SER B N 1
ATOM 1012 C CA . SER B 1 26 ? 9.011 36.397 36.033 1.00 15.92 18 SER B CA 1
ATOM 1013 C C . SER B 1 26 ? 9.252 34.894 35.951 1.00 19.59 18 SER B C 1
ATOM 1014 O O . SER B 1 26 ? 8.850 34.155 36.847 1.00 18.91 18 SER B O 1
ATOM 1017 N N . PHE B 1 27 ? 9.893 34.439 34.877 1.00 17.84 19 PHE B N 1
ATOM 1018 C CA . PHE B 1 27 ? 10.146 33.011 34.715 1.00 11.71 19 PHE B CA 1
ATOM 1019 C C . PHE B 1 27 ? 11.117 32.492 35.767 1.00 12.53 19 PHE B C 1
ATOM 1020 O O . PHE B 1 27 ? 12.057 33.177 36.168 1.00 15.11 19 PHE B O 1
ATOM 1028 N N . THR B 1 28 ? 10.869 31.269 36.210 1.00 16.80 20 THR B N 1
ATOM 1029 C CA . THR B 1 28 ? 11.773 30.569 37.104 1.00 16.72 20 THR B CA 1
ATOM 1030 C C . THR B 1 28 ? 12.965 30.069 36.299 1.00 17.47 20 THR B C 1
ATOM 1031 O O . THR B 1 28 ? 12.892 30.006 35.069 1.00 15.97 20 THR B O 1
ATOM 1035 N N . PRO B 1 29 ? 14.070 29.722 36.978 1.00 19.66 21 PRO B N 1
ATOM 1036 C CA . PRO B 1 29 ? 15.191 29.110 36.255 1.00 22.77 21 PRO B CA 1
ATOM 1037 C C . PRO B 1 29 ? 14.768 27.883 35.452 1.00 18.92 21 PRO B C 1
ATOM 1038 O O . PRO B 1 29 ? 15.310 27.642 34.373 1.00 18.42 21 PRO B O 1
ATOM 1042 N N . GLU B 1 30 ? 13.798 27.132 35.965 1.00 19.96 22 GLU B N 1
ATOM 1043 C CA . GLU B 1 30 ? 13.324 25.937 35.285 1.00 24.00 22 GLU B CA 1
ATOM 1044 C C . GLU B 1 30 ? 12.596 26.297 34.001 1.00 20.06 22 GLU B C 1
ATOM 1045 O O . GLU B 1 30 ? 12.806 25.663 32.970 1.00 17.26 22 GLU B O 1
ATOM 1051 N N . GLN B 1 31 ? 11.743 27.317 34.065 1.00 15.86 23 GLN B N 1
ATOM 1052 C CA . GLN B 1 31 ? 11.030 27.782 32.878 1.00 16.99 23 GLN B CA 1
ATOM 1053 C C . GLN B 1 31 ? 12.000 28.278 31.810 1.00 14.30 23 GLN B C 1
ATOM 1054 O O . GLN B 1 31 ? 11.800 28.036 30.619 1.00 15.36 23 GLN B O 1
ATOM 1060 N N . LEU B 1 32 ? 13.051 28.972 32.236 1.00 13.96 24 LEU B N 1
ATOM 1061 C CA . LEU B 1 32 ? 14.049 29.475 31.297 1.00 13.55 24 LEU B CA 1
ATOM 1062 C C . LEU B 1 32 ? 14.793 28.327 30.626 1.00 14.63 24 LEU B C 1
ATOM 1063 O O . LEU B 1 32 ? 15.126 28.400 29.443 1.00 15.37 24 LEU B O 1
ATOM 1068 N N . ARG B 1 33 ? 15.042 27.263 31.382 1.00 15.80 25 ARG B N 1
ATOM 1069 C CA . ARG B 1 33 ? 15.687 26.072 30.836 1.00 22.37 25 ARG B CA 1
ATOM 1070 C C . ARG B 1 33 ? 14.814 25.410 29.768 1.00 19.19 25 ARG B C 1
ATOM 1071 O O . ARG B 1 33 ? 15.290 25.089 28.676 1.00 18.53 25 ARG B O 1
ATOM 1079 N N . LEU B 1 34 ? 13.537 25.215 30.090 1.00 20.05 26 LEU B N 1
ATOM 1080 C CA . LEU B 1 34 ? 12.575 24.660 29.140 1.00 17.64 26 LEU B CA 1
ATOM 1081 C C . LEU B 1 34 ? 12.568 25.462 27.855 1.00 19.37 26 LEU B C 1
ATOM 1082 O O . LEU B 1 34 ? 12.502 24.912 26.755 1.00 20.88 26 LEU B O 1
ATOM 1087 N N . LEU B 1 35 ? 12.626 26.776 28.017 1.00 15.50 27 LEU B N 1
ATOM 1088 C CA . LEU B 1 35 ? 12.685 27.699 26.904 1.00 14.77 27 LEU B CA 1
ATOM 1089 C C . LEU B 1 35 ? 13.930 27.450 26.062 1.00 16.72 27 LEU B C 1
ATOM 1090 O O . LEU B 1 35 ? 13.848 27.323 24.844 1.00 19.82 27 LEU B O 1
ATOM 1095 N N . ALA B 1 36 ? 15.083 27.380 26.722 1.00 15.73 28 ALA B N 1
ATOM 1096 C CA . ALA B 1 36 ? 16.348 27.172 26.033 1.00 18.14 28 ALA B CA 1
ATOM 1097 C C . ALA B 1 36 ? 16.376 25.826 25.310 1.00 25.46 28 ALA B C 1
ATOM 1098 O O . ALA B 1 36 ? 16.971 25.696 24.240 1.00 23.01 28 ALA B O 1
ATOM 1100 N N . PHE B 1 37 ? 15.725 24.831 25.903 1.00 22.54 29 PHE B N 1
ATOM 1101 C CA . PHE B 1 37 ? 15.651 23.495 25.318 1.00 25.99 29 PHE B CA 1
ATOM 1102 C C . PHE B 1 37 ? 14.598 23.406 24.217 1.00 20.46 29 PHE B C 1
ATOM 1103 O O . PHE B 1 37 ? 14.846 22.838 23.153 1.00 21.66 29 PHE B O 1
ATOM 1111 N N . GLY B 1 38 ? 13.424 23.966 24.481 1.00 19.36 30 GLY B N 1
ATOM 1112 C CA . GLY B 1 38 ? 12.307 23.877 23.559 1.00 19.54 30 GLY B CA 1
ATOM 1113 C C . GLY B 1 38 ? 12.449 24.748 22.327 1.00 19.36 30 GLY B C 1
ATOM 1114 O O . GLY B 1 38 ? 11.996 24.379 21.245 1.00 25.65 30 GLY B O 1
ATOM 1115 N N . ALA B 1 39 ? 13.073 25.910 22.489 1.00 19.80 31 ALA B N 1
ATOM 1116 C CA . ALA B 1 39 ? 13.271 26.826 21.373 1.00 21.57 31 ALA B CA 1
ATOM 1117 C C . ALA B 1 39 ? 14.295 26.270 20.394 1.00 22.84 31 ALA B C 1
ATOM 1118 O O . ALA B 1 39 ? 15.019 25.325 20.706 1.00 22.21 31 ALA B O 1
ATOM 1120 N N . GLU B 1 40 ? 14.350 26.865 19.209 1.00 22.32 32 GLU B N 1
ATOM 1121 C CA . GLU B 1 40 ? 15.179 26.350 18.128 1.00 24.96 32 GLU B CA 1
ATOM 1122 C C . GLU B 1 40 ? 16.453 27.172 17.963 1.00 29.02 32 GLU B C 1
ATOM 1123 O O . GLU B 1 40 ?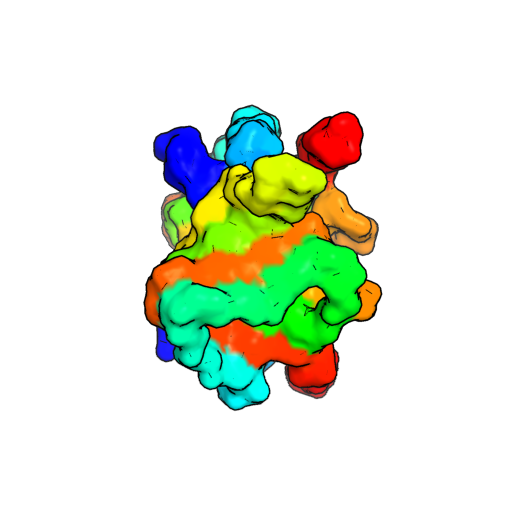 16.394 28.387 17.779 1.00 24.57 32 GLU B O 1
ATOM 1129 N N . ARG B 1 41 ? 17.603 26.509 18.048 1.00 26.73 33 ARG B N 1
ATOM 1130 C CA . ARG B 1 41 ? 18.875 27.161 17.765 1.00 28.98 33 ARG B CA 1
ATOM 1131 C C . ARG B 1 41 ? 19.073 27.224 16.258 1.00 30.24 33 ARG B C 1
ATOM 1132 O O . ARG B 1 41 ? 18.984 26.207 15.572 1.00 27.70 33 ARG B O 1
ATOM 1140 N N . LEU B 1 42 ? 19.324 28.420 15.739 1.00 26.33 34 LEU B N 1
ATOM 1141 C CA . LEU B 1 42 ? 19.501 28.593 14.304 1.00 30.73 34 LEU B CA 1
ATOM 1142 C C . LEU B 1 42 ? 20.792 29.319 13.975 1.00 27.85 34 LEU B C 1
ATOM 1143 O O . LEU B 1 42 ? 21.140 30.312 14.613 1.00 28.86 34 LEU B O 1
ATOM 1148 N N . VAL B 1 43 ? 21.501 28.812 12.976 1.00 35.25 35 VAL B N 1
ATOM 1149 C CA . VAL B 1 43 ? 22.638 29.519 12.413 1.00 33.20 35 VAL B CA 1
ATOM 1150 C C . VAL B 1 43 ? 22.227 30.102 11.071 1.00 31.71 35 VAL B C 1
ATOM 1151 O O . VAL B 1 43 ? 22.096 29.376 10.084 1.00 37.81 35 VAL B O 1
ATOM 1155 N N . LEU B 1 44 ? 21.995 31.410 11.045 1.00 29.38 36 LEU B N 1
ATOM 1156 C CA . LEU B 1 44 ? 21.607 32.094 9.818 1.00 30.46 36 LEU B CA 1
ATOM 1157 C C . LEU B 1 44 ? 22.841 32.431 8.998 1.00 38.08 36 LEU B C 1
ATOM 1158 O O . LEU B 1 44 ? 23.786 33.024 9.513 1.00 44.04 36 LEU B O 1
ATOM 1163 N N . ARG B 1 45 ? 22.839 32.055 7.723 1.00 40.35 37 ARG B N 1
ATOM 1164 C CA . ARG B 1 45 ? 23.976 32.356 6.865 1.00 40.35 37 ARG B CA 1
ATOM 1165 C C . ARG B 1 45 ? 23.886 33.781 6.333 1.00 37.37 37 ARG B C 1
ATOM 1166 O O . ARG B 1 45 ? 22.804 34.374 6.298 1.00 36.12 37 ARG B O 1
ATOM 1174 N N . ALA B 1 46 ? 25.031 34.326 5.932 1.00 39.73 38 ALA B N 1
ATOM 1175 C CA . ALA B 1 46 ? 25.100 35.683 5.406 1.00 39.36 38 ALA B CA 1
ATOM 1176 C C . ALA B 1 46 ? 24.138 35.862 4.242 1.00 40.62 38 ALA B C 1
ATOM 1177 O O . ALA B 1 46 ? 24.133 35.069 3.306 1.00 42.90 38 ALA B O 1
ATOM 1179 N N . GLY B 1 47 ? 23.308 36.895 4.321 1.00 39.28 39 GLY B N 1
ATOM 1180 C CA . GLY B 1 47 ? 22.375 37.201 3.256 1.00 41.97 39 GLY B CA 1
ATOM 1181 C C . GLY B 1 47 ? 20.968 36.687 3.488 1.00 47.36 39 GLY B C 1
ATOM 1182 O O . GLY B 1 47 ? 20.046 37.054 2.757 1.00 50.91 39 GLY B O 1
ATOM 1183 N N . ARG B 1 48 ? 20.788 35.842 4.500 1.00 41.78 40 ARG B N 1
ATOM 1184 C CA . ARG B 1 48 ? 19.467 35.281 4.758 1.00 36.00 40 ARG B CA 1
ATOM 1185 C C . ARG B 1 48 ? 18.502 36.319 5.310 1.00 45.88 40 ARG B C 1
ATOM 1186 O O . ARG B 1 48 ? 18.762 36.953 6.337 1.00 40.96 40 ARG B O 1
ATOM 1194 N N . GLU B 1 49 ? 17.380 36.478 4.618 1.00 38.61 41 GLU B N 1
ATOM 1195 C CA . GLU B 1 49 ? 16.316 37.350 5.082 1.00 46.47 41 GLU B CA 1
ATOM 1196 C C . GLU B 1 49 ? 15.458 36.613 6.101 1.00 49.05 41 GLU B C 1
ATOM 1197 O O . GLU B 1 49 ? 14.838 35.596 5.783 1.00 56.50 41 GLU B O 1
ATOM 1203 N N . LEU B 1 50 ? 15.433 37.121 7.328 1.00 34.75 42 LEU B N 1
ATOM 1204 C CA . LEU B 1 50 ? 14.622 36.527 8.381 1.00 38.34 42 LEU B CA 1
ATOM 1205 C C . LEU B 1 50 ? 13.137 36.707 8.108 1.00 33.90 42 LEU B C 1
ATOM 1206 O O . LEU B 1 50 ? 12.371 35.745 8.123 1.00 32.77 42 LEU B O 1
ATOM 1211 N N . PHE B 1 51 ? 12.737 37.954 7.881 1.00 28.80 43 PHE B N 1
ATOM 1212 C CA . PHE B 1 51 ? 11.349 38.272 7.591 1.00 31.35 43 PHE B CA 1
ATOM 1213 C C . PHE B 1 51 ? 11.244 39.595 6.854 1.00 36.86 43 PHE B C 1
ATOM 1214 O O . PHE B 1 51 ? 12.239 40.303 6.683 1.00 27.87 43 PHE B O 1
ATOM 1222 N N . ARG B 1 52 ? 10.032 39.920 6.416 1.00 33.26 44 ARG B N 1
ATOM 1223 C CA . ARG B 1 52 ? 9.780 41.177 5.730 1.00 29.22 44 ARG B CA 1
ATOM 1224 C C . ARG B 1 52 ? 8.676 41.982 6.393 1.00 35.79 44 ARG B C 1
ATOM 1225 O O . ARG B 1 52 ? 7.839 41.446 7.118 1.00 46.82 44 ARG B O 1
ATOM 1233 N N . GLU B 1 53 ? 8.695 43.281 6.126 1.00 36.24 45 GLU B N 1
ATOM 1234 C CA . GLU B 1 53 ? 7.712 44.203 6.658 1.00 33.07 45 GLU B CA 1
ATOM 1235 C C . GLU B 1 53 ? 6.304 43.779 6.248 1.00 32.63 45 GLU B C 1
ATOM 1236 O O . GLU B 1 53 ? 6.060 43.460 5.088 1.00 34.61 45 GLU B O 1
ATOM 1242 N N . GLY B 1 54 ? 5.390 43.748 7.212 1.00 37.15 46 GLY B N 1
ATOM 1243 C CA . GLY B 1 54 ? 3.999 43.447 6.927 1.00 37.37 46 GLY B CA 1
ATOM 1244 C C . GLY B 1 54 ? 3.662 41.970 6.984 1.00 36.98 46 GLY B C 1
ATOM 1245 O O . GLY B 1 54 ? 2.492 41.592 6.969 1.00 35.32 46 GLY B O 1
ATOM 1246 N N . GLN B 1 55 ? 4.691 41.134 7.045 1.00 39.66 47 GLN B N 1
ATOM 1247 C CA . GLN B 1 55 ? 4.514 39.689 7.150 1.00 41.44 47 GLN B CA 1
ATOM 1248 C C . GLN B 1 55 ? 3.946 39.311 8.523 1.00 32.31 47 GLN B C 1
ATOM 1249 O O . GLN B 1 55 ? 4.252 39.957 9.528 1.00 24.90 47 GLN B O 1
ATOM 1255 N N . SER B 1 56 ? 3.101 38.284 8.562 1.00 31.03 48 SER B N 1
ATOM 1256 C CA . SER B 1 56 ? 2.530 37.823 9.828 1.00 31.75 48 SER B CA 1
ATOM 1257 C C . SER B 1 56 ? 3.586 37.095 10.650 1.00 28.54 48 SER B C 1
ATOM 1258 O O . SER B 1 56 ? 4.425 36.379 10.103 1.00 30.05 48 SER B O 1
ATOM 1261 N N . ALA B 1 57 ? 3.537 37.276 11.966 1.00 22.78 49 ALA B N 1
ATOM 1262 C CA . ALA B 1 57 ? 4.578 36.758 12.846 1.00 21.34 49 ALA B CA 1
ATOM 1263 C C . ALA B 1 57 ? 4.026 35.798 13.897 1.00 21.92 49 ALA B C 1
ATOM 1264 O O . ALA B 1 57 ? 3.023 36.083 14.548 1.00 18.28 49 ALA B O 1
ATOM 1266 N N . ASP B 1 58 ? 4.692 34.662 14.062 1.00 19.78 50 ASP B N 1
ATOM 1267 C CA . ASP B 1 58 ? 4.293 33.693 15.070 1.00 26.24 50 ASP B CA 1
ATOM 1268 C C . ASP B 1 58 ? 5.483 33.296 15.934 1.00 22.39 50 ASP B C 1
ATOM 1269 O O . ASP B 1 58 ? 5.386 32.393 16.764 1.00 20.56 50 ASP B O 1
ATOM 1274 N N . CYS B 1 59 ? 6.608 33.975 15.744 1.00 19.02 51 CYS B N 1
ATOM 1275 C CA . CYS B 1 59 ? 7.788 33.669 16.532 1.00 16.13 51 CYS B CA 1
ATOM 1276 C C . CYS B 1 59 ? 8.655 34.891 16.784 1.00 21.14 51 CYS B C 1
ATOM 1277 O O . CYS B 1 59 ? 8.607 35.880 16.043 1.00 15.61 51 CYS B O 1
ATOM 1280 N N . ALA B 1 60 ? 9.444 34.803 17.850 1.00 14.33 52 ALA B N 1
ATOM 1281 C CA . ALA B 1 60 ? 10.434 35.809 18.183 1.00 13.66 52 ALA B CA 1
ATOM 1282 C C . ALA B 1 60 ? 11.837 35.247 17.959 1.00 14.74 52 ALA B C 1
ATOM 1283 O O . ALA B 1 60 ? 12.043 34.032 17.998 1.00 15.30 52 ALA B O 1
ATOM 1285 N N . TYR B 1 61 ? 12.794 36.129 17.700 1.00 14.26 53 TYR B N 1
ATOM 1286 C CA . TYR B 1 61 ? 14.183 35.719 17.557 1.00 14.89 53 TYR B CA 1
ATOM 1287 C C . TYR B 1 61 ? 15.041 36.431 18.584 1.00 20.94 53 TYR B C 1
ATOM 1288 O O . TYR B 1 61 ? 14.827 37.605 18.883 1.00 15.99 53 TYR B O 1
ATOM 1297 N N . ILE B 1 62 ? 16.021 35.718 19.120 1.00 16.42 54 ILE B N 1
ATOM 1298 C CA . ILE B 1 62 ? 16.980 36.333 20.017 1.00 13.60 54 ILE B CA 1
ATOM 1299 C C . ILE B 1 62 ? 18.389 36.125 19.486 1.00 14.78 54 ILE B C 1
ATOM 1300 O O . ILE B 1 62 ? 18.796 34.997 19.222 1.00 15.72 54 ILE B O 1
ATOM 1305 N N . ILE B 1 63 ? 19.132 37.213 19.314 1.00 14.90 55 ILE B N 1
ATOM 1306 C CA . ILE B 1 63 ? 20.470 37.103 18.746 1.00 16.24 55 ILE B CA 1
ATOM 1307 C C . ILE B 1 63 ? 21.476 36.665 19.798 1.00 21.14 55 ILE B C 1
ATOM 1308 O O . ILE B 1 63 ? 21.580 37.274 20.864 1.00 17.56 55 ILE B O 1
ATOM 1313 N N . VAL B 1 64 ? 22.205 35.597 19.493 1.00 17.47 56 VAL B N 1
ATOM 1314 C CA . VAL B 1 64 ? 23.278 35.121 20.351 1.00 23.77 56 VAL B CA 1
ATOM 1315 C C . VAL B 1 64 ? 24.603 35.714 19.888 1.00 19.38 56 VAL B C 1
ATOM 1316 O O . VAL B 1 64 ? 25.316 36.345 20.664 1.00 29.01 56 VAL B O 1
ATOM 1320 N N . THR B 1 65 ? 24.929 35.500 18.617 1.00 20.58 57 THR B N 1
ATOM 1321 C CA . THR B 1 65 ? 26.121 36.077 18.008 1.00 26.69 57 THR B CA 1
ATOM 1322 C C . THR B 1 65 ? 25.802 36.538 16.594 1.00 27.67 57 THR B C 1
ATOM 1323 O O . THR B 1 65 ? 24.917 35.988 15.947 1.00 30.21 57 THR B O 1
ATOM 1327 N N . GLY B 1 66 ? 26.530 37.539 16.112 1.00 30.93 58 GLY B N 1
ATOM 1328 C CA . GLY B 1 66 ? 26.347 38.020 14.754 1.00 26.46 58 GLY B CA 1
ATOM 1329 C C . GLY B 1 66 ? 25.671 39.375 14.700 1.00 25.73 58 GLY B C 1
ATOM 1330 O O . GLY B 1 66 ? 25.556 40.061 15.715 1.00 26.43 58 GLY B O 1
ATOM 1331 N N . THR B 1 67 ? 25.220 39.764 13.513 1.00 32.95 59 THR B N 1
ATOM 1332 C CA . THR B 1 67 ? 24.571 41.055 13.341 1.00 38.88 59 THR B CA 1
ATOM 1333 C C . THR B 1 67 ? 23.461 40.993 12.298 1.00 37.69 59 THR B C 1
ATOM 1334 O O . THR B 1 67 ? 23.672 40.539 11.172 1.00 37.52 59 THR B O 1
ATOM 1338 N N . ILE B 1 68 ? 22.278 41.453 12.689 1.00 30.45 60 ILE B N 1
ATOM 1339 C CA . ILE B 1 68 ? 21.135 41.525 11.790 1.00 25.95 60 ILE B CA 1
ATOM 1340 C C . ILE B 1 68 ? 20.806 42.981 11.486 1.00 25.81 60 ILE B C 1
ATOM 1341 O O . ILE B 1 68 ? 20.794 43.817 12.386 1.00 30.67 60 ILE B O 1
ATOM 1346 N N . THR B 1 69 ? 20.557 43.287 10.216 1.00 25.53 61 THR B N 1
ATOM 1347 C CA . THR B 1 69 ? 20.174 44.637 9.828 1.00 25.97 61 THR B CA 1
ATOM 1348 C C . THR B 1 69 ? 18.668 44.760 9.662 1.00 27.25 61 THR B C 1
ATOM 1349 O O . THR B 1 69 ? 18.047 43.987 8.936 1.00 29.41 61 THR B O 1
ATOM 1353 N N . LEU B 1 70 ? 18.087 45.735 10.352 1.00 24.12 62 LEU B N 1
ATOM 1354 C CA . LEU B 1 70 ? 16.667 46.037 10.239 1.00 23.70 62 LEU B CA 1
ATOM 1355 C C . LEU B 1 70 ? 16.503 47.105 9.177 1.00 25.57 62 LEU B C 1
ATOM 1356 O O . LEU B 1 70 ? 17.274 48.062 9.134 1.00 27.37 62 LEU B O 1
ATOM 1361 N N . PHE B 1 71 ? 15.505 46.949 8.318 1.00 28.29 63 PHE B N 1
ATOM 1362 C CA . PHE B 1 71 ? 15.351 47.876 7.211 1.00 32.41 63 PHE B CA 1
ATOM 1363 C C . PHE B 1 71 ? 13.904 48.129 6.842 1.00 36.57 63 PHE B C 1
ATOM 1364 O O . PHE B 1 71 ? 13.017 47.329 7.146 1.00 37.84 63 PHE B O 1
ATOM 1372 N N . HIS B 1 72 ? 13.678 49.263 6.191 1.00 41.20 64 HIS B N 1
ATOM 1373 C CA . HIS B 1 72 ? 12.433 49.501 5.489 1.00 42.70 64 HIS B CA 1
ATOM 1374 C C . HIS B 1 72 ? 12.687 49.419 4.003 1.00 53.93 64 HIS B C 1
ATOM 1375 O O . HIS B 1 72 ? 13.814 49.597 3.533 1.00 53.47 64 HIS B O 1
ATOM 1382 N N . GLU B 1 73 ? 11.624 49.146 3.268 1.00 55.51 65 GLU B N 1
ATOM 1383 C CA . GLU B 1 73 ? 11.713 49.001 1.835 1.00 60.89 65 GLU B CA 1
ATOM 1384 C C . GLU B 1 73 ? 11.192 50.277 1.197 1.00 62.46 65 GLU B C 1
ATOM 1385 O O . GLU B 1 73 ? 10.580 51.105 1.871 1.00 64.61 65 GLU B O 1
ATOM 1386 N N . GLY B 1 74 ? 11.448 50.453 -0.091 1.00 63.64 66 GLY B N 1
ATOM 1387 C CA . GLY B 1 74 ? 11.022 51.667 -0.754 1.00 62.41 66 GLY B CA 1
ATOM 1388 C C . GLY B 1 74 ? 11.060 51.583 -2.260 1.00 63.83 66 GLY B C 1
ATOM 1389 O O . GLY B 1 74 ? 11.768 50.753 -2.832 1.00 61.29 66 GLY B O 1
ATOM 1390 N N . ASP B 1 75 ? 10.295 52.461 -2.899 1.00 69.66 67 ASP B N 1
ATOM 1391 C CA . ASP B 1 75 ? 10.191 52.502 -4.350 1.00 65.24 67 ASP B CA 1
ATOM 1392 C C . ASP B 1 75 ? 11.543 52.748 -5.012 1.00 64.42 67 ASP B C 1
ATOM 1393 O O . ASP B 1 75 ? 11.784 52.309 -6.135 1.00 65.24 67 ASP B O 1
ATOM 1394 N N . GLU B 1 76 ? 12.428 53.449 -4.311 1.00 68.94 68 GLU B N 1
ATOM 1395 C CA . GLU B 1 76 ? 13.737 53.795 -4.861 1.00 68.87 68 GLU B CA 1
ATOM 1396 C C . GLU B 1 76 ? 14.863 53.022 -4.180 1.00 64.77 68 GLU B C 1
ATOM 1397 O O . GLU B 1 76 ? 16.033 53.392 -4.286 1.00 63.18 68 GLU B O 1
ATOM 1398 N N . GLY B 1 77 ? 14.504 51.951 -3.478 1.00 62.53 69 GLY B N 1
ATOM 1399 C CA . GLY B 1 77 ? 15.486 51.122 -2.804 1.00 61.66 69 GLY B CA 1
ATOM 1400 C C . GLY B 1 77 ? 15.152 50.800 -1.357 1.00 63.37 69 GLY B C 1
ATOM 1401 O O . GLY B 1 77 ? 14.224 51.358 -0.773 1.00 62.95 69 GLY B O 1
ATOM 1402 N N . ARG B 1 78 ? 15.927 49.886 -0.784 1.00 63.01 70 ARG B N 1
ATOM 1403 C CA . ARG B 1 78 ? 15.765 49.462 0.601 1.00 58.24 70 ARG B CA 1
ATOM 1404 C C . ARG B 1 78 ? 16.446 50.442 1.554 1.00 59.99 70 ARG B C 1
ATOM 1405 O O . ARG B 1 78 ? 17.596 50.821 1.341 1.00 68.34 70 ARG B O 1
ATOM 1413 N N . VAL B 1 79 ? 15.737 50.853 2.602 1.00 55.65 71 VAL B N 1
ATOM 1414 C CA . VAL B 1 79 ? 16.280 51.828 3.547 1.00 46.74 71 VAL B CA 1
ATOM 1415 C C . VAL B 1 79 ? 16.653 51.184 4.880 1.00 41.47 71 VAL B C 1
ATOM 1416 O O . VAL B 1 79 ? 15.806 50.601 5.557 1.00 41.22 71 VAL B O 1
ATOM 1420 N N . THR B 1 80 ? 17.924 51.300 5.252 1.00 38.03 72 THR B N 1
ATOM 1421 C CA . THR B 1 80 ? 18.421 50.711 6.492 1.00 36.75 72 THR B CA 1
ATOM 1422 C C . THR B 1 80 ? 17.997 51.514 7.716 1.00 42.24 72 THR B C 1
ATOM 1423 O O . THR B 1 80 ? 18.189 52.727 7.773 1.00 46.51 72 THR B O 1
ATOM 1427 N N . ILE B 1 81 ? 17.415 50.829 8.694 1.00 38.78 73 ILE B N 1
ATOM 1428 C CA . ILE B 1 81 ? 17.088 51.452 9.967 1.00 26.31 73 ILE B CA 1
ATOM 1429 C C . ILE B 1 81 ? 18.316 51.466 10.861 1.00 35.85 73 ILE B C 1
ATOM 1430 O O . ILE B 1 81 ? 18.879 52.524 11.142 1.00 32.39 73 ILE B O 1
ATOM 1435 N N . ARG B 1 82 ? 18.730 50.277 11.291 1.00 24.47 74 ARG B N 1
ATOM 1436 C CA . ARG B 1 82 ? 19.883 50.116 12.169 1.00 25.25 74 ARG B CA 1
ATOM 1437 C C . ARG B 1 82 ? 20.268 48.646 12.283 1.00 23.26 74 ARG B C 1
ATOM 1438 O O . ARG B 1 82 ? 19.433 47.770 12.071 1.00 26.90 74 ARG B O 1
ATOM 1446 N N . PRO B 1 83 ? 21.540 48.370 12.611 1.00 27.25 75 PRO B N 1
ATOM 1447 C CA . PRO B 1 83 ? 21.975 47.000 12.897 1.00 23.73 75 PRO B CA 1
ATOM 1448 C C . PRO B 1 83 ? 21.754 46.628 14.362 1.00 25.13 75 PRO B C 1
ATOM 1449 O O . PRO B 1 83 ? 21.851 47.496 15.228 1.00 23.70 75 PRO B O 1
ATOM 1453 N N . VAL B 1 84 ? 21.447 45.362 14.634 1.00 22.03 76 VAL B N 1
ATOM 1454 C CA . VAL B 1 84 ? 21.313 44.898 16.012 1.00 18.43 76 VAL B CA 1
ATOM 1455 C C . VAL B 1 84 ? 22.221 43.705 16.257 1.00 27.66 76 VAL B C 1
ATOM 1456 O O . VAL B 1 84 ? 22.554 42.965 15.331 1.00 26.91 76 VAL B O 1
ATOM 1460 N N . GLY B 1 85 ? 22.623 43.523 17.508 1.00 17.72 77 GLY B N 1
ATOM 1461 C CA . GLY B 1 85 ? 23.607 42.512 17.837 1.00 20.16 77 GLY B CA 1
ATOM 1462 C C . GLY B 1 85 ? 23.154 41.595 18.949 1.00 21.81 77 GLY B C 1
ATOM 1463 O O . GLY B 1 85 ? 21.959 41.488 19.215 1.00 21.16 77 GLY B O 1
ATOM 1464 N N . PRO B 1 86 ? 24.114 40.922 19.601 1.00 22.67 78 PRO B N 1
ATOM 1465 C CA . PRO B 1 86 ? 23.847 39.981 20.692 1.00 26.55 78 PRO B CA 1
ATOM 1466 C C . PRO B 1 86 ? 22.924 40.564 21.754 1.00 18.87 78 PRO B C 1
ATOM 1467 O O . PRO B 1 86 ? 23.085 41.719 22.153 1.00 18.96 78 PRO B O 1
ATOM 1471 N N . GLY B 1 87 ? 21.948 39.770 22.184 1.00 16.11 79 GLY B N 1
ATOM 1472 C CA . GLY B 1 87 ? 21.002 40.197 23.196 1.00 12.58 79 GLY B CA 1
ATOM 1473 C C . GLY B 1 87 ? 19.707 40.764 22.643 1.00 12.01 79 GLY B C 1
ATOM 1474 O O . GLY B 1 87 ? 18.711 40.839 23.356 1.00 11.69 79 GLY B O 1
ATOM 1475 N N . ALA B 1 88 ? 19.714 41.170 21.377 1.00 19.72 80 ALA B N 1
ATOM 1476 C CA . ALA B 1 88 ? 18.534 41.790 20.771 1.00 17.98 80 ALA B CA 1
ATOM 1477 C C . ALA B 1 88 ? 17.405 40.790 20.563 1.00 14.73 80 ALA B C 1
ATOM 1478 O O . ALA B 1 88 ? 17.613 39.715 20.008 1.00 18.36 80 ALA B O 1
ATOM 1480 N N . ILE B 1 89 ? 16.206 41.159 21.002 1.00 12.29 81 ILE B N 1
ATOM 1481 C CA . ILE B 1 89 ? 15.020 40.342 20.784 1.00 12.18 81 ILE B CA 1
ATOM 1482 C C . ILE B 1 89 ? 14.157 40.900 19.645 1.00 15.57 81 ILE B C 1
ATOM 1483 O O . ILE B 1 89 ? 13.693 42.041 19.708 1.00 12.93 81 ILE B O 1
ATOM 1488 N N . LEU B 1 90 ? 13.957 40.105 18.598 1.00 12.67 82 LEU B N 1
ATOM 1489 C CA . LEU B 1 90 ? 13.136 40.536 17.468 1.00 13.45 82 LEU B CA 1
ATOM 1490 C C . LEU B 1 90 ? 11.760 39.864 17.487 1.00 16.58 82 LEU B C 1
ATOM 1491 O O . LEU B 1 90 ? 11.661 38.650 17.624 1.00 19.32 82 LEU B O 1
ATOM 1496 N N . GLY B 1 91 ? 10.703 40.660 17.353 1.00 13.25 83 GLY B N 1
ATOM 1497 C CA . GLY B 1 91 ? 9.351 40.130 17.289 1.00 13.35 83 GLY B CA 1
ATOM 1498 C C . GLY B 1 91 ? 8.813 39.574 18.597 1.00 12.31 83 GLY B C 1
ATOM 1499 O O . GLY B 1 91 ? 8.099 38.575 18.602 1.00 13.51 83 GLY B O 1
ATOM 1500 N N . GLU B 1 92 ? 9.134 40.226 19.709 1.00 11.34 84 GLU B N 1
ATOM 1501 C CA . GLU B 1 92 ? 8.712 39.732 21.016 1.00 13.32 84 GLU B CA 1
ATOM 1502 C C . GLU B 1 92 ? 7.196 39.600 21.159 1.00 11.73 84 GLU B C 1
ATOM 1503 O O . GLU B 1 92 ? 6.709 38.622 21.721 1.00 11.07 84 GLU B O 1
ATOM 1517 N N . ALA B 1 94 ? 5.042 38.883 19.126 1.00 12.70 86 ALA B N 1
ATOM 1518 C CA . ALA B 1 94 ? 4.495 37.769 18.351 1.00 13.70 86 ALA B CA 1
ATOM 1519 C C . ALA B 1 94 ? 4.264 36.550 19.244 1.00 15.30 86 ALA B C 1
ATOM 1520 O O . ALA B 1 94 ? 3.597 35.594 18.844 1.00 16.79 86 ALA B O 1
ATOM 1522 N N . LEU B 1 95 ? 4.821 36.590 20.454 1.00 12.39 87 LEU B N 1
ATOM 1523 C CA . LEU B 1 95 ? 4.605 35.531 21.432 1.00 12.23 87 LEU B CA 1
ATOM 1524 C C . LEU B 1 95 ? 3.265 35.696 22.138 1.00 16.28 87 LEU B C 1
ATOM 1525 O O . LEU B 1 95 ? 2.794 34.786 22.820 1.00 14.05 87 LEU B O 1
ATOM 1530 N N . ILE B 1 96 ? 2.654 36.864 21.976 1.00 14.72 88 ILE B N 1
ATOM 1531 C CA . ILE B 1 96 ? 1.384 37.163 22.636 1.00 13.96 88 ILE B CA 1
ATOM 1532 C C . ILE B 1 96 ? 0.207 37.061 21.669 1.00 15.47 88 ILE B C 1
ATOM 1533 O O . ILE B 1 96 ? -0.872 36.580 22.024 1.00 17.06 88 ILE B O 1
ATOM 1538 N N . ALA B 1 97 ? 0.423 37.506 20.439 1.00 14.09 89 ALA B N 1
ATOM 1539 C CA . ALA B 1 97 ? -0.603 37.416 19.409 1.00 15.66 89 ALA B CA 1
ATOM 1540 C C . ALA B 1 97 ? 0.057 37.342 18.045 1.00 19.36 89 ALA B C 1
ATOM 1541 O O . ALA B 1 97 ? 1.264 37.519 17.930 1.00 15.43 89 ALA B O 1
ATOM 1543 N N . GLN B 1 98 ? -0.724 37.083 17.006 1.00 20.73 90 GLN B N 1
ATOM 1544 C CA . GLN B 1 98 ? -0.161 37.126 15.667 1.00 21.77 90 GLN B CA 1
ATOM 1545 C C . GLN B 1 98 ? 0.027 38.574 15.244 1.00 27.31 90 GLN B C 1
ATOM 1546 O O . GLN B 1 98 ? -0.940 39.285 14.982 1.00 24.27 90 GLN B O 1
ATOM 1552 N N . THR B 1 99 ? 1.281 39.007 15.184 1.00 17.72 91 THR B N 1
ATOM 1553 C CA . THR B 1 99 ? 1.594 40.391 14.858 1.00 19.09 91 THR B CA 1
ATOM 1554 C C . THR B 1 99 ? 2.090 40.546 13.424 1.00 23.14 91 THR B C 1
ATOM 1555 O O . THR B 1 99 ? 2.370 39.561 12.741 1.00 24.65 91 THR B O 1
ATOM 1559 N N . THR B 1 100 ? 2.181 41.796 12.976 1.00 21.72 92 THR B N 1
ATOM 1560 C CA . THR B 1 100 ? 2.795 42.122 11.694 1.00 32.89 92 THR B CA 1
ATOM 1561 C C . THR B 1 100 ? 4.240 42.523 11.928 1.00 27.04 92 THR B C 1
ATOM 1562 O O . THR B 1 100 ? 4.527 43.281 12.854 1.00 31.66 92 THR B O 1
ATOM 1566 N N . ARG B 1 101 ? 5.149 42.024 11.097 1.00 28.59 93 ARG B N 1
ATOM 1567 C CA . ARG B 1 101 ? 6.536 42.461 11.160 1.00 24.13 93 ARG B CA 1
ATOM 1568 C C . ARG B 1 101 ? 6.612 43.952 10.843 1.00 31.12 93 ARG B C 1
ATOM 1569 O O . ARG B 1 101 ? 6.208 44.390 9.764 1.00 37.61 93 ARG B O 1
ATOM 1577 N N . LEU B 1 102 ? 7.123 44.726 11.792 1.00 33.15 94 LEU B N 1
ATOM 1578 C CA . LEU B 1 102 ? 7.198 46.176 11.645 1.00 38.48 94 LEU B CA 1
ATOM 1579 C C . LEU B 1 102 ? 8.321 46.593 10.703 1.00 37.20 94 LEU B C 1
ATOM 1580 O O . LEU B 1 102 ? 8.276 47.669 10.107 1.00 41.17 94 LEU B O 1
ATOM 1585 N N . THR B 1 103 ? 9.337 45.742 10.586 1.00 30.29 95 THR B N 1
ATOM 1586 C CA . THR B 1 103 ? 10.460 46.001 9.688 1.00 24.94 95 THR B CA 1
ATOM 1587 C C . THR B 1 103 ? 10.839 44.748 8.914 1.00 34.96 95 THR B C 1
ATOM 1588 O O . THR B 1 103 ? 10.263 43.679 9.117 1.00 23.58 95 THR B O 1
ATOM 1592 N N . GLY B 1 104 ? 11.818 44.892 8.027 1.00 30.21 96 GLY B N 1
ATOM 1593 C CA . GLY B 1 104 ? 12.470 43.749 7.421 1.00 26.65 96 GLY B CA 1
ATOM 1594 C C . GLY B 1 104 ? 13.719 43.428 8.223 1.00 30.37 96 GLY B C 1
ATOM 1595 O O . GLY B 1 104 ? 14.185 44.253 9.009 1.00 31.17 96 GLY B O 1
ATOM 1596 N N . ALA B 1 105 ? 14.262 42.231 8.039 1.00 28.62 97 ALA B N 1
ATOM 1597 C CA . ALA B 1 105 ? 15.461 41.836 8.768 1.00 27.35 97 ALA B CA 1
ATOM 1598 C C . ALA B 1 105 ? 16.280 40.836 7.972 1.00 26.89 97 ALA B C 1
ATOM 1599 O O . ALA B 1 105 ? 15.764 39.818 7.516 1.00 27.57 97 ALA B O 1
ATOM 1601 N N . VAL B 1 106 ? 17.564 41.137 7.816 1.00 27.74 98 VAL B N 1
ATOM 1602 C CA . VAL B 1 106 ? 18.480 40.279 7.079 1.00 29.62 98 VAL B CA 1
ATOM 1603 C C . VAL B 1 106 ? 19.772 40.079 7.871 1.00 29.06 98 VAL B C 1
ATOM 1604 O O . VAL B 1 106 ? 20.273 41.005 8.507 1.00 28.19 98 VAL B O 1
ATOM 1608 N N . ALA B 1 107 ? 20.291 38.857 7.855 1.00 29.68 99 ALA B N 1
ATOM 1609 C CA . ALA B 1 107 ? 21.567 38.562 8.492 1.00 29.61 99 ALA B CA 1
ATOM 1610 C C . ALA B 1 107 ? 22.719 38.871 7.546 1.00 34.41 99 ALA B C 1
ATOM 1611 O O . ALA B 1 107 ? 22.984 38.108 6.619 1.00 43.19 99 ALA B O 1
ATOM 1613 N N . ASP B 1 108 ? 23.403 39.987 7.780 1.00 32.02 100 ASP B N 1
ATOM 1614 C CA . ASP B 1 108 ? 24.507 40.396 6.915 1.00 34.50 100 ASP B CA 1
ATOM 1615 C C . ASP B 1 108 ? 25.733 39.515 7.117 1.00 35.51 100 ASP B C 1
ATOM 1616 O O . ASP B 1 108 ? 26.560 39.378 6.223 1.00 38.07 100 ASP B O 1
ATOM 1621 N N . VAL B 1 109 ? 25.854 38.937 8.304 1.00 33.68 101 VAL B N 1
ATOM 1622 C CA . VAL B 1 109 ? 26.918 37.981 8.590 1.00 34.61 101 VAL B CA 1
ATOM 1623 C C . VAL B 1 109 ? 26.298 36.702 9.116 1.00 35.32 101 VAL B C 1
ATOM 1624 O O . VAL B 1 109 ? 25.102 36.670 9.403 1.00 32.25 101 VAL B O 1
ATOM 1628 N N . GLU B 1 110 ? 27.102 35.651 9.246 1.00 42.07 102 GLU B N 1
ATOM 1629 C CA . GLU B 1 110 ? 26.611 34.421 9.848 1.00 39.65 102 GLU B CA 1
ATOM 1630 C C . GLU B 1 110 ? 26.174 34.716 11.273 1.00 38.50 102 GLU B C 1
ATOM 1631 O O . GLU B 1 110 ? 26.969 35.161 12.103 1.00 30.37 102 GLU B O 1
ATOM 1637 N N . THR B 1 111 ? 24.897 34.476 11.544 1.00 29.38 103 THR B N 1
ATOM 1638 C CA . THR B 1 111 ? 24.289 34.920 12.786 1.00 26.83 103 THR B CA 1
ATOM 1639 C C . THR B 1 111 ? 23.581 33.784 13.512 1.00 25.84 103 THR B C 1
ATOM 1640 O O . THR B 1 111 ? 22.743 33.091 12.936 1.00 32.39 103 THR B O 1
ATOM 1644 N N . GLU B 1 112 ? 23.930 33.595 14.780 1.00 24.70 104 GLU B N 1
ATOM 1645 C CA . GLU B 1 112 ? 23.302 32.568 15.599 1.00 23.84 104 GLU B CA 1
ATOM 1646 C C . GLU B 1 112 ? 22.164 33.170 16.407 1.00 25.47 104 GLU B C 1
ATOM 1647 O O . GLU B 1 112 ? 22.365 34.107 17.181 1.00 20.45 104 GLU B O 1
ATOM 1653 N N . VAL B 1 113 ? 20.963 32.639 16.214 1.00 21.63 105 VAL B N 1
ATOM 1654 C CA . VAL B 1 113 ? 19.801 33.132 16.935 1.00 20.12 105 VAL B CA 1
ATOM 1655 C C . VAL B 1 113 ? 19.082 32.008 17.654 1.00 18.98 105 VAL B C 1
ATOM 1656 O O . VAL B 1 113 ? 19.283 30.834 17.353 1.00 20.64 105 VAL B O 1
ATOM 1660 N N . ILE B 1 114 ? 18.248 32.382 18.614 1.00 23.14 106 ILE B N 1
ATOM 1661 C CA . ILE B 1 114 ? 17.304 31.455 19.212 1.00 21.53 106 ILE B CA 1
ATOM 1662 C C . ILE B 1 114 ? 15.912 31.826 18.725 1.00 16.88 106 ILE B C 1
ATOM 1663 O O . ILE B 1 114 ? 15.469 32.960 18.911 1.00 16.18 106 ILE B O 1
ATOM 1668 N N . ARG B 1 115 ? 15.228 30.885 18.082 1.00 17.48 107 ARG B N 1
ATOM 1669 C CA . ARG B 1 115 ? 13.870 31.144 17.624 1.00 17.24 107 ARG B CA 1
ATOM 1670 C C . ARG B 1 115 ? 12.863 30.543 18.588 1.00 17.36 107 ARG B C 1
ATOM 1671 O O . ARG B 1 115 ? 12.945 29.367 18.935 1.00 17.20 107 ARG B O 1
ATOM 1679 N N . ILE B 1 116 ? 11.913 31.370 19.010 1.00 15.47 108 ILE B N 1
ATOM 1680 C CA . ILE B 1 116 ? 10.911 30.975 19.987 1.00 16.16 108 ILE B CA 1
ATOM 1681 C C . ILE B 1 116 ? 9.517 31.132 19.406 1.00 15.11 108 ILE B C 1
ATOM 1682 O O . ILE B 1 116 ? 9.107 32.239 19.076 1.00 21.76 108 ILE B O 1
ATOM 1687 N N . SER B 1 117 ? 8.788 30.030 19.283 1.00 15.96 109 SER B N 1
ATOM 1688 C CA . SER B 1 117 ? 7.433 30.079 18.751 1.00 16.40 109 SER B CA 1
ATOM 1689 C C . SER B 1 117 ? 6.454 30.486 19.837 1.00 18.71 109 SER B C 1
ATOM 1690 O O . SER B 1 117 ? 6.713 30.267 21.020 1.00 14.81 109 SER B O 1
ATOM 1693 N N . ARG B 1 118 ? 5.329 31.080 19.446 1.00 15.55 110 ARG B N 1
ATOM 1694 C CA . ARG B 1 118 ? 4.297 31.417 20.421 1.00 16.43 110 ARG B CA 1
ATOM 1695 C C . ARG B 1 118 ? 3.816 30.154 21.126 1.00 15.87 110 ARG B C 1
ATOM 1696 O O . ARG B 1 118 ? 3.535 30.166 22.326 1.00 15.99 110 ARG B O 1
ATOM 1704 N N . SER B 1 119 ? 3.736 29.065 20.367 1.00 16.79 111 SER B N 1
ATOM 1705 C CA . SER B 1 119 ? 3.292 27.779 20.890 1.00 24.82 111 SER B CA 1
ATOM 1706 C C . SER B 1 119 ? 4.164 27.319 22.050 1.00 21.01 111 SER B C 1
ATOM 1707 O O . SER B 1 119 ? 3.657 26.933 23.103 1.00 18.85 111 SER B O 1
ATOM 1710 N N . ILE B 1 120 ? 5.477 27.364 21.864 1.00 16.85 112 ILE B N 1
ATOM 1711 C CA . ILE B 1 120 ? 6.368 26.886 22.909 1.00 16.62 112 ILE B CA 1
ATOM 1712 C C . ILE B 1 120 ? 6.351 27.835 24.109 1.00 15.32 112 ILE B C 1
ATOM 1713 O O . ILE B 1 120 ? 6.459 27.389 25.243 1.00 17.90 112 ILE B O 1
ATOM 1718 N N . PHE B 1 121 ? 6.184 29.132 23.865 1.00 14.38 113 PHE B N 1
ATOM 1719 C CA . PHE B 1 121 ? 6.088 30.102 24.955 1.00 13.32 113 PHE B CA 1
ATOM 1720 C C . PHE B 1 121 ? 4.888 29.776 25.849 1.00 13.64 113 PHE B C 1
ATOM 1721 O O . PHE B 1 121 ? 5.007 29.694 27.075 1.00 15.80 113 PHE B O 1
ATOM 1729 N N . ARG B 1 122 ? 3.738 29.565 25.227 1.00 14.31 114 ARG B N 1
ATOM 1730 C CA . ARG B 1 122 ? 2.519 29.289 25.974 1.00 14.83 114 ARG B CA 1
ATOM 1731 C C . ARG B 1 122 ? 2.601 27.968 26.738 1.00 20.80 114 ARG B C 1
ATOM 1732 O O . ARG B 1 122 ? 2.050 27.848 27.832 1.00 19.80 114 ARG B O 1
ATOM 1740 N N . ARG B 1 123 ? 3.312 26.990 26.188 1.00 16.36 115 ARG B N 1
ATOM 1741 C CA . ARG B 1 123 ? 3.512 25.734 26.901 1.00 20.91 115 ARG B CA 1
ATOM 1742 C C . ARG B 1 123 ? 4.350 25.946 28.164 1.00 17.45 115 ARG B C 1
ATOM 1743 O O . ARG B 1 123 ? 4.108 25.304 29.183 1.00 20.95 115 ARG B O 1
ATOM 1751 N N . ILE B 1 124 ? 5.316 26.860 28.099 1.00 15.68 116 ILE B N 1
ATOM 1752 C CA . ILE B 1 124 ? 6.166 27.171 29.249 1.00 20.72 116 ILE B CA 1
ATOM 1753 C C . ILE B 1 124 ? 5.351 27.756 30.405 1.00 24.43 116 ILE B C 1
ATOM 1754 O O . ILE B 1 124 ? 5.659 27.521 31.576 1.00 15.38 116 ILE B O 1
ATOM 1759 N N . LEU B 1 125 ? 4.320 28.524 30.068 1.00 15.44 117 LEU B N 1
ATOM 1760 C CA . LEU B 1 125 ? 3.471 29.175 31.065 1.00 17.64 117 LEU B CA 1
ATOM 1761 C C . LEU B 1 125 ? 2.835 28.172 32.029 1.00 22.53 117 LEU B C 1
ATOM 1762 O O . LEU B 1 125 ? 2.654 28.461 33.210 1.00 25.91 117 LEU B O 1
ATOM 1767 N N . GLU B 1 126 ? 2.497 26.994 31.521 1.00 21.13 118 GLU B N 1
ATOM 1768 C CA . GLU B 1 126 ? 1.819 25.987 32.329 1.00 22.53 118 GLU B CA 1
ATOM 1769 C C . GLU B 1 126 ? 2.793 25.218 33.219 1.00 37.56 118 GLU B C 1
ATOM 1770 O O . GLU B 1 126 ? 2.422 24.230 33.855 1.00 43.67 118 GLU B O 1
ATOM 1776 N N . GLU B 1 127 ? 4.039 25.680 33.261 1.00 42.15 119 GLU B N 1
ATOM 1777 C CA . GLU B 1 127 ? 5.059 25.092 34.120 1.00 49.79 119 GLU B CA 1
ATOM 1778 C C . GLU B 1 127 ? 5.485 26.062 35.219 1.00 48.82 119 GLU B C 1
ATOM 1779 O O . GLU B 1 127 ? 4.819 26.181 36.248 1.00 52.09 119 GLU B O 1
#

Solvent-accessible surface area: 11237 Å² total